Protein AF-A0A4R7TCL9-F1 (afdb_monomer_lite)

Foldseek 3Di:
DDDDDPPCDVVNVVLVVLLVVLLVLLLVLLCCLLAVLLVVLLVVQVVVCVVPDVPVVVSNVVSVVSNVVSVVCCVVCVQELVCQLVSQLCSQLVSLLSVLVVVVVVPPVVCVVVSNVSSNVRSVVRSVSSVVSSCSDVVPQALVCLPPQHWDWFDFPQAPQWIWTRGLFKIKTAHDDPDAADVGRVLRMDIATLLQWPAKDKDWFPQPDDFDDSHGGRDDGRRDTTIWMWTAGNNDTGTTHGPPRPSVSSNSVSSSVVNHPDD

Structure (mmCIF, N/CA/C/O backbone):
data_AF-A0A4R7TCL9-F1
#
_entry.id   AF-A0A4R7TCL9-F1
#
loop_
_atom_site.group_PDB
_atom_site.id
_atom_site.type_symbol
_atom_site.label_atom_id
_atom_site.label_alt_id
_atom_site.label_comp_id
_atom_site.label_asym_id
_atom_site.label_entity_id
_atom_site.label_seq_id
_atom_site.pdbx_PDB_ins_code
_atom_site.Cartn_x
_atom_site.Cartn_y
_atom_site.Cartn_z
_atom_site.occupancy
_atom_site.B_iso_or_equiv
_atom_site.auth_seq_id
_atom_site.auth_comp_id
_atom_site.auth_asym_id
_atom_site.auth_atom_id
_atom_site.pdbx_PDB_model_num
ATOM 1 N N . MET A 1 1 ? -25.511 -41.842 20.876 1.00 32.38 1 MET A N 1
ATOM 2 C CA . MET A 1 1 ? -24.202 -41.210 20.601 1.00 32.38 1 MET A CA 1
ATOM 3 C C . MET A 1 1 ? -24.301 -40.525 19.248 1.00 32.38 1 MET A C 1
ATOM 5 O O . MET A 1 1 ? -24.212 -41.193 18.229 1.00 32.38 1 MET A O 1
ATOM 9 N N . CYS A 1 2 ? -24.601 -39.228 19.237 1.00 32.28 2 CYS A N 1
ATOM 10 C CA . CYS A 1 2 ? -24.744 -38.450 18.009 1.00 32.28 2 CYS A CA 1
ATOM 11 C C . CYS A 1 2 ? -23.416 -37.739 17.740 1.00 32.28 2 CYS A C 1
ATOM 13 O O . CYS A 1 2 ? -23.035 -36.838 18.482 1.00 32.28 2 CYS A O 1
ATOM 15 N N . LEU A 1 3 ? -22.700 -38.185 16.709 1.00 34.16 3 LEU A N 1
ATOM 16 C CA . LEU A 1 3 ? -21.531 -37.498 16.168 1.00 34.16 3 LEU A CA 1
ATOM 17 C C . LEU A 1 3 ? -22.022 -36.228 15.460 1.00 34.16 3 LEU A C 1
ATOM 19 O O . LEU A 1 3 ? -22.548 -36.284 14.351 1.00 34.16 3 LEU A O 1
ATOM 23 N N . GLY A 1 4 ? -21.915 -35.091 16.147 1.00 30.62 4 GLY A N 1
ATOM 24 C CA . GLY A 1 4 ? -22.206 -33.774 15.592 1.00 30.62 4 GLY A CA 1
ATOM 25 C C . GLY A 1 4 ? -21.122 -33.374 14.599 1.00 30.62 4 GLY A C 1
ATOM 26 O O . GLY A 1 4 ? -20.048 -32.927 14.991 1.00 30.62 4 GLY A O 1
ATOM 27 N N . PHE A 1 5 ? -21.397 -33.544 13.309 1.00 38.69 5 PHE A N 1
ATOM 28 C CA . PHE A 1 5 ? -20.609 -32.912 12.257 1.00 38.69 5 PHE A CA 1
ATOM 29 C C . PHE A 1 5 ? -20.791 -31.389 12.351 1.00 38.69 5 PHE A C 1
ATOM 31 O O . PHE A 1 5 ? -21.933 -30.934 12.479 1.00 38.69 5 PHE A O 1
ATOM 38 N N . PRO A 1 6 ? -19.720 -30.580 12.267 1.00 47.62 6 PRO A N 1
ATOM 39 C CA . PRO A 1 6 ? -19.875 -29.145 12.130 1.00 47.62 6 PRO A CA 1
ATOM 40 C C . PRO A 1 6 ? -20.493 -28.897 10.756 1.00 47.62 6 PRO A C 1
ATOM 42 O O . PRO A 1 6 ? -19.841 -29.056 9.722 1.00 47.62 6 PRO A O 1
ATOM 45 N N . VAL A 1 7 ? -21.776 -28.548 10.745 1.00 44.56 7 VAL A N 1
ATOM 46 C CA . VAL A 1 7 ? -22.429 -27.981 9.571 1.00 44.56 7 VAL A CA 1
ATOM 47 C C . VAL A 1 7 ? -21.670 -26.696 9.264 1.00 44.56 7 VAL A C 1
ATOM 49 O O . VAL A 1 7 ? -21.852 -25.673 9.919 1.00 44.56 7 VAL A O 1
ATOM 52 N N . SER A 1 8 ? -20.767 -26.762 8.290 1.00 54.69 8 SER A N 1
ATOM 53 C CA . SER A 1 8 ? -20.352 -25.579 7.554 1.00 54.69 8 SER A CA 1
ATOM 54 C C . SER A 1 8 ? -21.630 -25.095 6.889 1.00 54.69 8 SER A C 1
ATOM 56 O O . SER A 1 8 ? -22.121 -25.722 5.952 1.00 54.69 8 SER A O 1
ATOM 58 N N . SER A 1 9 ? -22.250 -24.060 7.456 1.00 69.75 9 SER A N 1
ATOM 59 C CA . SER A 1 9 ? -23.436 -23.474 6.850 1.00 69.75 9 SER A CA 1
ATOM 60 C C . SER A 1 9 ? -23.099 -23.119 5.393 1.00 69.75 9 SER A C 1
ATOM 62 O O . SER A 1 9 ? -21.966 -22.712 5.110 1.00 69.75 9 SER A O 1
ATOM 64 N N . PRO A 1 10 ? -24.036 -23.284 4.446 1.00 73.88 10 PRO A N 1
ATOM 65 C CA . PRO A 1 10 ? -23.805 -22.910 3.047 1.00 73.88 10 PRO A CA 1
ATOM 66 C C . PRO A 1 10 ? -23.298 -21.461 2.924 1.00 73.88 10 PRO A C 1
ATOM 68 O O . PRO A 1 10 ? -22.421 -21.168 2.118 1.00 73.88 10 PRO A O 1
ATOM 71 N N . GLU A 1 11 ? -23.737 -20.593 3.834 1.00 76.12 11 GLU A N 1
ATOM 72 C CA . GLU A 1 11 ? -23.283 -19.211 3.977 1.00 76.12 11 GLU A CA 1
ATOM 73 C C . GLU A 1 11 ? -21.786 -19.079 4.328 1.00 76.12 11 GLU A C 1
ATOM 75 O O . GLU A 1 11 ? -21.078 -18.256 3.745 1.00 76.12 11 GLU A O 1
ATOM 80 N N . ALA A 1 12 ? -21.256 -19.935 5.211 1.00 76.38 12 ALA A N 1
ATOM 81 C CA . ALA A 1 12 ? -19.829 -19.966 5.535 1.00 76.38 12 ALA A CA 1
ATOM 82 C C . ALA A 1 12 ? -18.978 -20.463 4.351 1.00 76.38 12 ALA A C 1
ATOM 84 O O . ALA A 1 12 ? -17.876 -19.955 4.116 1.00 76.38 12 ALA A O 1
ATOM 85 N N . ALA A 1 13 ? -19.490 -21.425 3.576 1.00 79.19 13 ALA A N 1
ATOM 86 C CA . ALA A 1 13 ? -18.828 -21.901 2.363 1.00 79.19 13 ALA A CA 1
ATOM 87 C C . ALA A 1 13 ? -18.782 -20.805 1.281 1.00 79.19 13 ALA A C 1
ATOM 89 O O . ALA A 1 13 ? -17.727 -20.554 0.686 1.00 79.19 13 ALA A O 1
ATOM 90 N N . ASP A 1 14 ? -19.886 -20.084 1.079 1.00 84.44 14 ASP A N 1
ATOM 91 C CA . ASP A 1 14 ? -19.969 -18.974 0.127 1.00 84.44 14 ASP A CA 1
ATOM 92 C C . ASP A 1 14 ? -19.050 -17.805 0.504 1.00 84.44 14 ASP A C 1
ATOM 94 O O . ASP A 1 14 ? -18.350 -17.252 -0.360 1.00 84.44 14 ASP A O 1
ATOM 98 N N . ALA A 1 15 ? -18.981 -17.465 1.795 1.00 81.19 15 ALA A N 1
ATOM 99 C CA . ALA A 1 15 ? -18.057 -16.463 2.317 1.00 81.19 15 ALA A CA 1
ATOM 100 C C . ALA A 1 15 ? -16.593 -16.866 2.066 1.00 81.19 15 ALA A C 1
ATOM 102 O O . ALA A 1 15 ? -15.818 -16.078 1.511 1.00 81.19 15 ALA A O 1
ATOM 103 N N . ALA A 1 16 ? -16.223 -18.118 2.360 1.00 83.75 16 ALA A N 1
ATOM 104 C CA . ALA A 1 16 ? -14.880 -18.638 2.110 1.00 83.75 16 ALA A CA 1
ATOM 105 C C . ALA A 1 16 ? -14.509 -18.601 0.615 1.00 83.75 16 ALA A C 1
ATOM 107 O O . ALA A 1 16 ? -13.411 -18.169 0.244 1.00 83.75 16 ALA A O 1
ATOM 108 N N . HIS A 1 17 ? -15.434 -18.980 -0.273 1.00 86.94 17 HIS A N 1
ATOM 109 C CA . HIS A 1 17 ? -15.227 -18.890 -1.718 1.00 86.94 17 HIS A CA 1
ATOM 110 C C . HIS A 1 17 ? -15.061 -17.443 -2.200 1.00 86.94 17 HIS A C 1
ATOM 112 O O . HIS A 1 17 ? -14.212 -17.169 -3.058 1.00 86.94 17 HIS A O 1
ATOM 118 N N . ALA A 1 18 ? -15.831 -16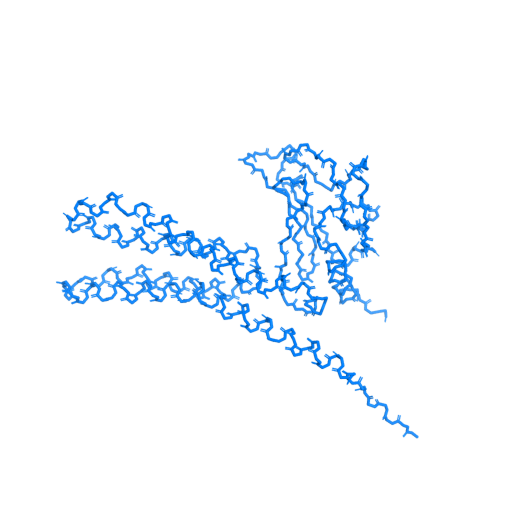.499 -1.655 1.00 86.38 18 ALA A N 1
ATOM 119 C CA . ALA A 1 18 ? -15.699 -15.084 -1.983 1.00 86.38 18 ALA A CA 1
ATOM 120 C C . ALA A 1 18 ? -14.333 -14.522 -1.556 1.00 86.38 18 ALA A C 1
ATOM 122 O O . ALA A 1 18 ? -13.661 -13.878 -2.369 1.00 86.38 18 ALA A O 1
ATOM 123 N N . VAL A 1 19 ? -13.879 -14.843 -0.342 1.00 85.88 19 VAL A N 1
ATOM 124 C CA . VAL A 1 19 ? -12.551 -14.464 0.170 1.00 85.88 19 VAL A CA 1
ATOM 125 C C . VAL A 1 19 ? -11.443 -15.061 -0.692 1.00 85.88 19 VAL A C 1
ATOM 127 O O . VAL A 1 19 ? -10.515 -14.352 -1.081 1.00 85.88 19 VAL A O 1
ATOM 130 N N . ALA A 1 20 ? -11.552 -16.336 -1.074 1.00 87.75 20 ALA A N 1
ATOM 131 C CA . ALA A 1 20 ? -10.572 -16.984 -1.941 1.00 87.75 20 ALA A CA 1
ATOM 132 C C . ALA A 1 20 ? -10.473 -16.297 -3.315 1.00 87.75 20 ALA A C 1
ATOM 134 O O . ALA A 1 20 ? -9.370 -16.070 -3.820 1.00 87.75 20 ALA A O 1
ATOM 135 N N . ARG A 1 21 ? -11.608 -15.911 -3.918 1.00 89.06 21 ARG A N 1
ATOM 136 C CA . ARG A 1 21 ? -11.628 -15.141 -5.176 1.00 89.06 21 ARG A CA 1
ATOM 137 C C . ARG A 1 21 ? -10.968 -13.772 -5.010 1.00 89.06 21 ARG A C 1
ATOM 139 O O . ARG A 1 21 ? -10.163 -13.379 -5.856 1.00 89.06 21 ARG A O 1
ATOM 146 N N . GLN A 1 22 ? -11.276 -13.069 -3.924 1.00 88.31 22 GLN A N 1
ATOM 147 C CA . GLN A 1 22 ? -10.717 -11.755 -3.599 1.00 88.31 22 GLN A CA 1
ATOM 148 C C . GLN A 1 22 ? -9.195 -11.826 -3.394 1.00 88.31 22 GLN A C 1
ATOM 150 O O . GLN A 1 22 ? -8.446 -11.060 -4.003 1.00 88.31 22 GLN A O 1
ATOM 155 N N . HIS A 1 23 ? -8.727 -12.829 -2.647 1.00 89.44 23 HIS A N 1
ATOM 156 C CA . HIS A 1 23 ? -7.311 -13.128 -2.449 1.00 89.44 23 HIS A CA 1
ATOM 157 C C . HIS A 1 23 ? -6.592 -13.415 -3.772 1.00 89.44 23 HIS A C 1
ATOM 159 O O . HIS A 1 23 ? -5.565 -12.799 -4.053 1.00 89.44 23 HIS A O 1
ATOM 165 N N . ARG A 1 24 ? -7.138 -14.301 -4.619 1.00 89.81 24 ARG A N 1
ATOM 166 C CA . ARG A 1 24 ? -6.537 -14.634 -5.924 1.00 89.81 24 ARG A CA 1
ATOM 167 C C . ARG A 1 24 ? -6.407 -13.406 -6.822 1.00 89.81 24 ARG A C 1
ATOM 169 O O . ARG A 1 24 ? -5.346 -13.200 -7.403 1.00 89.81 24 ARG A O 1
ATOM 176 N N . ARG A 1 25 ? -7.447 -12.567 -6.903 1.00 89.81 25 ARG A N 1
ATOM 177 C CA . ARG A 1 25 ? -7.420 -11.317 -7.685 1.00 89.81 25 ARG A CA 1
ATOM 178 C C . ARG A 1 25 ? -6.355 -10.351 -7.169 1.00 89.81 25 ARG A C 1
ATOM 180 O O . ARG A 1 25 ? -5.558 -9.848 -7.958 1.00 89.81 25 ARG A O 1
ATOM 187 N N . ALA A 1 26 ? -6.297 -10.137 -5.854 1.00 89.19 26 ALA A N 1
ATOM 188 C CA . ALA A 1 26 ? -5.283 -9.282 -5.245 1.00 89.19 26 ALA A CA 1
ATOM 189 C C . ALA A 1 26 ? -3.864 -9.825 -5.492 1.00 89.19 26 ALA A C 1
ATOM 191 O O . ALA A 1 26 ? -2.992 -9.084 -5.935 1.00 89.19 26 ALA A O 1
ATOM 192 N N . GLN A 1 27 ? -3.633 -11.126 -5.289 1.00 91.38 27 GLN A N 1
ATOM 193 C CA . GLN A 1 27 ? -2.322 -11.749 -5.505 1.00 91.38 27 GLN A CA 1
ATOM 194 C C . GLN A 1 27 ? -1.903 -11.776 -6.978 1.00 91.38 27 GLN A C 1
ATOM 196 O O . GLN A 1 27 ? -0.711 -11.653 -7.266 1.00 91.38 27 GLN A O 1
ATOM 201 N N . ALA A 1 28 ? -2.847 -11.894 -7.913 1.00 91.81 28 ALA A N 1
ATOM 202 C CA . ALA A 1 28 ? -2.564 -11.746 -9.336 1.00 91.81 28 ALA A CA 1
ATOM 203 C C . ALA A 1 28 ? -2.037 -10.334 -9.629 1.00 91.81 28 ALA A C 1
ATOM 205 O O . ALA A 1 28 ? -0.939 -10.197 -10.162 1.00 91.81 28 ALA A O 1
ATOM 206 N N . LEU A 1 29 ? -2.742 -9.290 -9.178 1.00 91.75 29 LEU A N 1
ATOM 207 C CA . LEU A 1 29 ? -2.324 -7.895 -9.368 1.00 91.75 29 LEU A CA 1
ATOM 208 C C . LEU A 1 29 ? -0.982 -7.588 -8.695 1.00 91.75 29 LEU A C 1
ATOM 210 O O . LEU A 1 29 ? -0.112 -6.978 -9.309 1.00 91.75 29 LEU A O 1
ATOM 214 N N . VAL A 1 30 ? -0.764 -8.077 -7.473 1.00 89.81 30 VAL A N 1
ATOM 215 C CA . VAL A 1 30 ? 0.536 -7.985 -6.788 1.00 89.81 30 VAL A CA 1
ATOM 216 C C . VAL A 1 30 ? 1.625 -8.682 -7.599 1.00 89.81 30 VAL A C 1
ATOM 218 O O . VAL A 1 30 ? 2.719 -8.154 -7.753 1.00 89.81 30 VAL A O 1
ATOM 221 N N . SER A 1 31 ? 1.348 -9.850 -8.173 1.00 92.56 31 SER A N 1
ATOM 222 C CA . SER A 1 31 ? 2.330 -10.552 -9.006 1.00 92.56 31 SER A CA 1
ATOM 223 C C . SER A 1 31 ? 2.655 -9.764 -10.278 1.00 92.56 31 SER A C 1
ATOM 225 O O . SER A 1 31 ? 3.824 -9.680 -10.644 1.00 92.56 31 SER A O 1
ATOM 227 N N . VAL A 1 32 ? 1.672 -9.104 -10.898 1.00 92.62 32 VAL A N 1
ATOM 228 C CA . VAL A 1 32 ? 1.922 -8.198 -12.031 1.00 92.62 32 VAL A CA 1
ATOM 229 C C . VAL A 1 32 ? 2.772 -6.996 -11.601 1.00 92.62 32 VAL A C 1
ATOM 231 O O . VAL A 1 32 ? 3.735 -6.667 -12.285 1.00 92.62 32 VAL A O 1
ATOM 234 N N . VAL A 1 33 ? 2.492 -6.378 -10.450 1.00 90.62 33 VAL A N 1
ATOM 235 C CA . VAL A 1 33 ? 3.278 -5.236 -9.944 1.00 90.62 33 VAL A CA 1
ATOM 236 C C . VAL A 1 33 ? 4.728 -5.629 -9.648 1.00 90.62 33 VAL A C 1
ATOM 238 O O . VAL A 1 33 ? 5.648 -4.931 -10.060 1.00 90.62 33 VAL A O 1
ATOM 241 N N . TYR A 1 34 ? 4.945 -6.730 -8.927 1.00 91.06 34 TYR A N 1
ATOM 242 C CA . TYR A 1 34 ? 6.275 -7.095 -8.433 1.00 91.06 34 TYR A CA 1
ATOM 243 C C . TYR A 1 34 ? 7.112 -7.909 -9.424 1.00 91.06 34 TYR A C 1
ATOM 245 O O . TYR A 1 34 ? 8.333 -7.903 -9.310 1.00 91.06 34 TYR A O 1
ATOM 253 N N . LEU A 1 35 ? 6.487 -8.640 -10.350 1.00 94.38 35 LEU A N 1
ATOM 254 C CA . LEU A 1 35 ? 7.183 -9.495 -11.319 1.00 94.38 35 LEU A CA 1
ATOM 255 C C . LEU A 1 35 ? 6.880 -9.085 -12.753 1.00 94.38 35 LEU A C 1
ATOM 257 O O . LEU A 1 35 ? 7.800 -9.003 -13.553 1.00 94.38 35 LEU A O 1
ATOM 261 N N . GLY A 1 36 ? 5.617 -8.795 -13.069 1.00 91.69 36 GLY A N 1
ATOM 262 C CA . GLY A 1 36 ? 5.201 -8.411 -14.420 1.00 91.69 36 GLY A CA 1
ATOM 263 C C . GLY A 1 36 ? 5.886 -7.137 -14.917 1.00 91.69 36 GLY A C 1
ATOM 264 O O . GLY A 1 36 ? 6.439 -7.145 -16.010 1.00 91.69 36 GLY A O 1
ATOM 265 N N . LEU A 1 37 ? 5.910 -6.071 -14.106 1.00 90.19 37 LEU A N 1
ATOM 266 C CA . LEU A 1 37 ? 6.581 -4.813 -14.461 1.00 90.19 37 LEU A CA 1
ATOM 267 C C . LEU A 1 37 ? 8.101 -4.999 -14.666 1.00 90.19 37 LEU A C 1
ATOM 269 O O . LEU A 1 37 ? 8.578 -4.660 -15.750 1.00 90.19 37 LEU A O 1
ATOM 273 N N . PRO A 1 38 ? 8.871 -5.580 -13.716 1.00 91.31 38 PRO A N 1
ATOM 274 C CA . PRO A 1 38 ? 10.293 -5.850 -13.947 1.00 91.31 38 PRO A CA 1
ATOM 275 C C . PRO A 1 38 ? 10.570 -6.811 -15.108 1.00 91.31 38 PRO A C 1
ATOM 277 O O . PRO A 1 38 ? 11.552 -6.630 -15.820 1.00 91.31 38 PRO A O 1
ATOM 280 N N . LEU A 1 39 ? 9.716 -7.816 -15.327 1.00 94.00 39 LEU A N 1
ATOM 281 C CA . LEU A 1 39 ? 9.869 -8.757 -16.436 1.00 94.00 39 LEU A CA 1
ATOM 282 C C . LEU A 1 39 ? 9.634 -8.078 -17.788 1.00 94.00 39 LEU A C 1
ATOM 284 O O . LEU A 1 39 ? 10.423 -8.273 -18.704 1.00 94.00 39 LEU A O 1
ATOM 288 N N . ALA A 1 40 ? 8.586 -7.260 -17.916 1.00 90.00 40 ALA A N 1
ATOM 289 C CA . ALA A 1 40 ? 8.334 -6.499 -19.137 1.00 90.00 40 ALA A CA 1
ATOM 290 C C . ALA A 1 40 ? 9.497 -5.545 -19.435 1.00 90.00 40 ALA A C 1
ATOM 292 O O . ALA A 1 40 ? 9.956 -5.459 -20.572 1.00 90.00 40 ALA A O 1
ATOM 293 N N . PHE A 1 41 ? 10.025 -4.891 -18.398 1.00 89.56 41 PHE A N 1
ATOM 294 C CA . PHE A 1 41 ? 11.219 -4.063 -18.504 1.00 89.56 41 PHE A CA 1
ATOM 295 C C . PHE A 1 41 ? 12.443 -4.861 -18.984 1.00 89.56 41 PHE A C 1
ATOM 297 O O . PHE A 1 41 ? 13.093 -4.445 -19.941 1.00 89.56 41 PHE A O 1
ATOM 304 N N . LEU A 1 42 ? 12.705 -6.037 -18.401 1.00 90.19 42 LEU A N 1
ATOM 305 C CA . LEU A 1 42 ? 13.771 -6.941 -18.841 1.00 90.19 42 LEU A CA 1
ATOM 306 C C . LEU A 1 42 ? 13.616 -7.322 -20.320 1.00 90.19 42 LEU A C 1
ATOM 308 O O . LEU A 1 42 ? 14.568 -7.180 -21.084 1.00 90.19 42 LEU A O 1
ATOM 312 N N . VAL A 1 43 ? 12.421 -7.742 -20.744 1.00 89.69 43 VAL A N 1
ATOM 313 C CA . VAL A 1 43 ? 12.140 -8.105 -22.143 1.00 89.69 43 VAL A CA 1
ATOM 314 C C . VAL A 1 43 ? 12.447 -6.941 -23.083 1.00 89.69 43 VAL A C 1
ATOM 316 O O . VAL A 1 43 ? 13.164 -7.130 -24.062 1.00 89.69 43 VAL A O 1
ATOM 319 N N . VAL A 1 44 ? 11.978 -5.730 -22.764 1.00 86.12 44 VAL A N 1
ATOM 320 C CA . VAL A 1 44 ? 12.252 -4.530 -23.571 1.00 86.12 44 VAL A CA 1
ATOM 321 C C . VAL A 1 44 ? 13.756 -4.279 -23.686 1.00 86.12 44 VAL A C 1
ATOM 323 O O . VAL A 1 44 ? 14.257 -4.072 -24.789 1.00 86.12 44 VAL A O 1
ATOM 326 N N . THR A 1 45 ? 14.499 -4.349 -22.580 1.00 83.31 45 THR A N 1
ATOM 327 C CA . THR A 1 45 ? 15.954 -4.131 -22.608 1.00 83.31 45 THR A CA 1
ATOM 328 C C . THR A 1 45 ? 16.715 -5.206 -23.380 1.00 83.31 45 THR A C 1
ATOM 330 O O . THR A 1 45 ? 17.650 -4.874 -24.101 1.00 83.31 45 THR A O 1
ATOM 333 N N . VAL A 1 46 ? 16.294 -6.472 -23.295 1.00 87.06 46 VAL A N 1
ATOM 334 C CA . VAL A 1 46 ? 16.895 -7.574 -24.062 1.00 87.06 46 VAL A CA 1
ATOM 335 C C . VAL A 1 46 ? 16.648 -7.385 -25.555 1.00 87.06 46 VAL A C 1
ATOM 337 O O . VAL A 1 46 ? 17.582 -7.516 -26.340 1.00 87.06 46 VAL A O 1
ATOM 340 N N . VAL A 1 47 ? 15.423 -7.026 -25.954 1.00 85.44 47 VAL A N 1
ATOM 341 C CA . VAL A 1 47 ? 15.097 -6.740 -27.360 1.00 85.44 47 VAL A CA 1
ATOM 342 C C . VAL A 1 47 ? 15.965 -5.595 -27.888 1.00 85.44 47 VAL A C 1
ATOM 344 O O . VAL A 1 47 ? 16.584 -5.739 -28.939 1.00 85.44 47 VAL A O 1
ATOM 347 N N . ILE A 1 48 ? 16.082 -4.493 -27.139 1.00 79.44 48 ILE A N 1
ATOM 348 C CA . ILE A 1 48 ? 16.934 -3.358 -27.526 1.00 79.44 48 ILE A CA 1
ATOM 349 C C . ILE A 1 48 ? 18.397 -3.798 -27.675 1.00 79.44 48 ILE A C 1
ATOM 351 O O . ILE A 1 48 ? 19.007 -3.502 -28.701 1.00 79.44 48 ILE A O 1
ATOM 355 N N . ALA A 1 49 ? 18.938 -4.538 -26.703 1.00 80.69 49 ALA A N 1
ATOM 356 C CA . ALA A 1 49 ? 20.322 -5.009 -26.734 1.00 80.69 49 ALA A CA 1
ATOM 357 C C . ALA A 1 49 ? 20.600 -5.895 -27.962 1.00 80.69 49 ALA A C 1
ATOM 359 O O . ALA A 1 49 ? 21.531 -5.625 -28.717 1.00 80.69 49 ALA A O 1
ATOM 360 N N . VAL A 1 50 ? 19.742 -6.889 -28.227 1.00 82.38 50 VAL A N 1
ATOM 361 C CA . VAL A 1 50 ? 19.898 -7.818 -29.363 1.00 82.38 50 VAL A CA 1
ATOM 362 C C . VAL A 1 50 ? 19.816 -7.098 -30.712 1.00 82.38 50 VAL A C 1
ATOM 364 O O . VAL A 1 50 ? 20.536 -7.456 -31.638 1.00 82.38 50 VAL A O 1
ATOM 367 N N . THR A 1 51 ? 18.963 -6.076 -30.837 1.00 80.00 51 THR A N 1
ATOM 368 C CA . THR A 1 51 ? 18.797 -5.341 -32.106 1.00 80.00 51 THR A CA 1
ATOM 369 C C . THR A 1 51 ? 19.944 -4.391 -32.445 1.00 80.00 51 THR A C 1
ATOM 371 O O . THR A 1 51 ? 20.081 -4.022 -33.609 1.00 80.00 51 THR A O 1
ATOM 374 N N . ARG A 1 52 ? 20.756 -3.970 -31.465 1.00 72.19 52 ARG A N 1
ATOM 375 C CA . ARG A 1 52 ? 21.817 -2.974 -31.683 1.00 72.19 52 ARG A CA 1
ATOM 376 C C . ARG A 1 52 ? 23.211 -3.562 -31.775 1.00 72.19 52 ARG A C 1
ATOM 378 O O . ARG A 1 52 ? 23.935 -3.239 -32.711 1.00 72.19 52 ARG A O 1
ATOM 385 N N . SER A 1 53 ? 23.609 -4.366 -30.797 1.00 70.19 53 SER A N 1
ATOM 386 C CA . SER A 1 53 ? 24.962 -4.907 -30.740 1.00 70.19 53 SER A CA 1
ATOM 387 C C . SER A 1 53 ? 25.004 -6.141 -29.842 1.00 70.19 53 SER A C 1
ATOM 389 O O . SER A 1 53 ? 24.524 -6.091 -28.708 1.00 70.19 53 SER A O 1
ATOM 391 N N . PRO A 1 54 ? 25.646 -7.239 -30.276 1.00 61.78 54 PRO A N 1
ATOM 392 C CA . PRO A 1 54 ? 25.793 -8.438 -29.453 1.00 61.78 54 PRO A CA 1
ATOM 393 C C . PRO A 1 54 ? 26.631 -8.215 -28.177 1.00 61.78 54 PRO A C 1
ATOM 395 O O . PRO A 1 54 ? 26.623 -9.073 -27.297 1.00 61.78 54 PRO A O 1
ATOM 398 N N . PHE A 1 55 ? 27.328 -7.077 -28.043 1.00 58.53 55 PHE A N 1
ATOM 399 C CA . PHE A 1 55 ? 28.181 -6.758 -26.890 1.00 58.53 55 PHE A CA 1
ATOM 400 C C . PHE A 1 55 ? 27.535 -5.841 -25.830 1.00 58.53 55 PHE A C 1
ATOM 402 O O . PHE A 1 55 ? 28.163 -5.581 -24.805 1.00 58.53 55 PHE A O 1
ATOM 409 N N . ASP A 1 56 ? 26.268 -5.440 -25.985 1.00 71.06 56 ASP A N 1
ATOM 410 C CA . ASP A 1 56 ? 25.550 -4.576 -25.024 1.00 71.06 56 ASP A CA 1
ATOM 411 C C . ASP A 1 56 ? 24.949 -5.341 -23.821 1.00 71.06 56 ASP A C 1
ATOM 413 O O . ASP A 1 56 ? 24.001 -4.893 -23.170 1.00 71.06 56 ASP A O 1
ATOM 417 N N . TRP A 1 57 ? 25.518 -6.496 -23.461 1.00 73.31 57 TRP A N 1
ATOM 418 C CA . TRP A 1 57 ? 25.075 -7.310 -22.321 1.00 73.31 57 TRP A CA 1
ATOM 419 C C . TRP A 1 57 ? 24.997 -6.565 -20.966 1.00 73.31 57 TRP A C 1
ATOM 421 O O . TRP A 1 57 ? 24.118 -6.920 -20.169 1.00 73.31 57 TRP A O 1
ATOM 431 N N . PRO A 1 58 ? 25.801 -5.511 -20.670 1.00 81.50 58 PRO A N 1
ATOM 432 C CA . PRO A 1 58 ? 25.660 -4.763 -19.419 1.00 81.50 58 PRO A CA 1
ATOM 433 C C . PRO A 1 58 ? 24.287 -4.090 -19.262 1.00 81.50 58 PRO A C 1
ATOM 435 O O . PRO A 1 58 ? 23.839 -3.873 -18.134 1.00 81.50 58 PRO A O 1
ATOM 438 N N . ALA A 1 59 ? 23.578 -3.820 -20.368 1.00 78.75 59 ALA A N 1
ATOM 439 C CA . ALA A 1 59 ? 22.231 -3.244 -20.362 1.00 78.75 59 ALA A CA 1
ATOM 440 C C . ALA A 1 59 ? 21.173 -4.165 -19.724 1.00 78.75 59 ALA A C 1
ATOM 442 O O . ALA A 1 59 ? 20.108 -3.711 -19.309 1.00 78.75 59 ALA A O 1
ATOM 443 N N . VAL A 1 60 ? 21.457 -5.467 -19.628 1.00 86.38 60 VAL A N 1
ATOM 444 C CA . VAL A 1 60 ? 20.525 -6.481 -19.109 1.00 86.38 60 VAL A CA 1
ATOM 445 C C . VAL A 1 60 ? 20.731 -6.731 -17.608 1.00 86.38 60 VAL A C 1
ATOM 447 O O . VAL A 1 60 ? 19.828 -7.216 -16.918 1.00 86.38 60 VAL A O 1
ATOM 450 N N . VAL A 1 61 ? 21.886 -6.344 -17.055 1.00 89.75 61 VAL A N 1
ATOM 451 C CA . VAL A 1 61 ? 22.251 -6.602 -15.652 1.00 89.75 61 VAL A CA 1
ATOM 452 C C . VAL A 1 61 ? 21.285 -5.916 -14.686 1.00 89.75 61 VAL A C 1
ATOM 454 O O . VAL A 1 61 ? 20.730 -6.560 -13.796 1.00 89.75 61 VAL A O 1
ATOM 457 N N . PHE A 1 62 ? 21.032 -4.620 -14.869 1.00 89.75 62 PHE A N 1
ATOM 458 C CA . PHE A 1 62 ? 20.154 -3.862 -13.975 1.00 89.75 62 PHE A CA 1
ATOM 459 C C . PHE A 1 62 ? 18.680 -4.320 -14.023 1.00 89.75 62 PHE A C 1
ATOM 461 O O . PHE A 1 62 ? 18.108 -4.548 -12.955 1.00 89.75 62 PHE A O 1
ATOM 468 N N . PRO A 1 63 ? 18.058 -4.544 -15.198 1.00 89.44 63 PRO A N 1
ATOM 469 C CA . PRO A 1 63 ? 16.730 -5.158 -15.285 1.00 89.44 63 PRO A CA 1
ATOM 470 C C . PRO A 1 63 ? 16.641 -6.527 -14.602 1.00 89.44 63 PRO A C 1
ATOM 472 O O . PRO A 1 63 ? 15.663 -6.812 -13.911 1.00 89.44 63 PRO A O 1
ATOM 475 N N . THR A 1 64 ? 17.686 -7.350 -14.723 1.00 92.69 64 THR A N 1
ATOM 476 C CA . THR A 1 64 ? 17.756 -8.656 -14.048 1.00 92.69 64 THR A CA 1
ATOM 477 C C . THR A 1 64 ? 17.806 -8.495 -12.526 1.00 92.69 64 THR A C 1
ATOM 479 O O . THR A 1 64 ? 17.076 -9.178 -11.804 1.00 92.69 64 THR A O 1
ATOM 482 N N . LEU A 1 65 ? 18.602 -7.545 -12.023 1.00 93.75 65 LEU A N 1
ATOM 483 C CA . LEU A 1 65 ? 18.647 -7.206 -10.598 1.00 93.75 65 LEU A CA 1
ATOM 484 C C . LEU A 1 65 ? 17.303 -6.671 -10.092 1.00 93.75 65 LEU A C 1
ATOM 486 O O . LEU A 1 65 ? 16.869 -7.056 -9.006 1.00 93.75 65 LEU A O 1
ATOM 490 N N . LEU A 1 66 ? 16.609 -5.835 -10.871 1.00 93.19 66 LEU A N 1
ATOM 491 C CA . LEU A 1 66 ? 15.267 -5.363 -10.520 1.00 93.19 66 LEU A CA 1
ATOM 492 C C . LEU A 1 66 ? 14.246 -6.500 -10.480 1.00 93.19 66 LEU A C 1
ATOM 494 O O . LEU A 1 66 ? 13.400 -6.508 -9.587 1.00 93.19 66 LEU A O 1
ATOM 498 N N . LEU A 1 67 ? 14.329 -7.477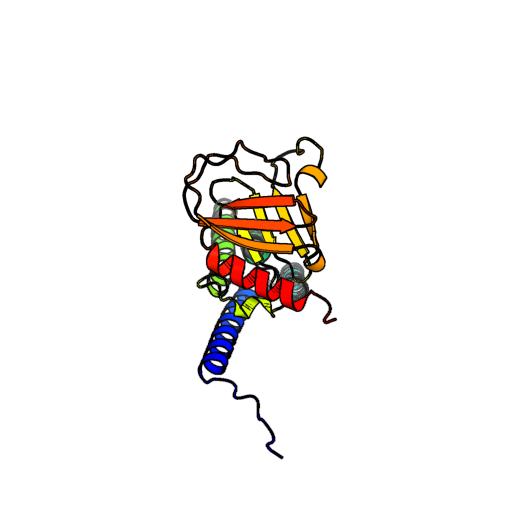 -11.385 1.00 94.88 67 LEU A N 1
ATOM 499 C CA . LEU A 1 67 ? 13.470 -8.660 -11.347 1.00 94.88 67 LEU A CA 1
ATOM 500 C C . LEU A 1 67 ? 13.746 -9.516 -10.101 1.00 94.88 67 LEU A C 1
ATOM 502 O O . LEU A 1 67 ? 12.807 -9.919 -9.410 1.00 94.88 67 LEU A O 1
ATOM 506 N N . ALA A 1 68 ? 15.019 -9.735 -9.760 1.00 95.56 68 ALA A N 1
ATOM 507 C CA . ALA A 1 68 ? 15.410 -10.433 -8.535 1.00 95.56 68 ALA A CA 1
ATOM 508 C C . ALA A 1 68 ? 14.935 -9.686 -7.273 1.00 95.56 68 ALA A C 1
ATOM 510 O O . ALA A 1 68 ? 14.388 -10.296 -6.348 1.00 95.56 68 ALA A O 1
ATOM 511 N N . LEU A 1 69 ? 15.068 -8.356 -7.258 1.00 94.56 69 LEU A N 1
ATOM 512 C CA . LEU A 1 69 ? 14.556 -7.499 -6.192 1.00 94.56 69 LEU A CA 1
ATOM 513 C C . LEU A 1 69 ? 13.028 -7.577 -6.104 1.00 94.56 69 LEU A C 1
ATOM 515 O O . LEU A 1 69 ? 12.490 -7.732 -5.011 1.00 94.56 69 LEU A O 1
ATOM 519 N N . GLY A 1 70 ? 12.321 -7.529 -7.233 1.00 93.12 70 GLY A N 1
ATOM 520 C CA . GLY A 1 70 ? 10.870 -7.689 -7.312 1.00 93.12 70 GLY A CA 1
ATOM 521 C C . GLY A 1 70 ? 10.400 -9.023 -6.738 1.00 93.12 70 GLY A C 1
ATOM 522 O O . GLY A 1 70 ? 9.485 -9.062 -5.912 1.00 93.12 70 GLY A O 1
ATOM 523 N N . TRP A 1 71 ? 11.094 -10.113 -7.066 1.00 95.19 71 TRP A N 1
ATOM 524 C CA . TRP A 1 71 ? 10.856 -11.435 -6.488 1.00 95.19 71 TRP A CA 1
ATOM 525 C C . TRP A 1 71 ? 11.067 -11.476 -4.974 1.00 95.19 71 TRP A C 1
ATOM 527 O O . TRP A 1 71 ? 10.201 -11.960 -4.234 1.00 95.19 71 TRP A O 1
ATOM 537 N N . PHE A 1 72 ? 12.185 -10.932 -4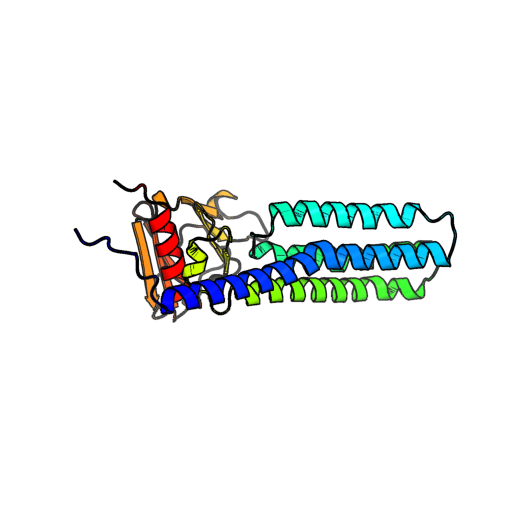.496 1.00 96.31 72 PHE A N 1
ATOM 538 C CA . PHE A 1 72 ? 12.491 -10.856 -3.071 1.00 96.31 72 PHE A CA 1
ATOM 539 C C . PHE A 1 72 ? 11.462 -10.012 -2.307 1.00 96.31 72 PHE A C 1
ATOM 541 O O . PHE A 1 72 ? 10.923 -10.445 -1.282 1.00 96.31 72 PHE A O 1
ATOM 548 N N . LEU A 1 73 ? 11.134 -8.828 -2.827 1.00 92.56 73 LEU A N 1
ATOM 549 C CA . LEU A 1 73 ? 10.156 -7.932 -2.225 1.00 92.56 73 LEU A CA 1
ATOM 550 C C . LEU A 1 73 ? 8.756 -8.545 -2.240 1.00 92.56 73 LEU A C 1
ATOM 552 O O . LEU A 1 73 ? 8.063 -8.439 -1.233 1.00 92.56 73 LEU A O 1
ATOM 556 N N . ARG A 1 74 ? 8.356 -9.258 -3.302 1.00 92.56 74 ARG A N 1
ATOM 557 C CA . ARG A 1 74 ? 7.077 -9.984 -3.340 1.00 92.56 74 ARG A CA 1
ATOM 558 C C . ARG A 1 74 ? 6.983 -10.988 -2.201 1.00 92.56 74 ARG A C 1
ATOM 560 O O . ARG A 1 74 ? 5.980 -11.010 -1.494 1.00 92.56 74 ARG A O 1
ATOM 567 N N . ARG A 1 75 ? 8.025 -11.798 -1.979 1.00 91.75 75 ARG A N 1
ATOM 568 C CA . ARG A 1 75 ? 8.035 -12.787 -0.886 1.00 91.75 75 ARG A CA 1
ATOM 569 C C . ARG A 1 75 ? 7.828 -12.137 0.483 1.00 91.75 75 ARG A C 1
ATOM 571 O O . ARG A 1 75 ? 7.111 -12.700 1.304 1.00 91.75 75 ARG A O 1
ATOM 578 N N . ARG A 1 76 ? 8.405 -10.952 0.707 1.00 91.19 76 ARG A N 1
ATOM 579 C CA . ARG A 1 76 ? 8.306 -10.231 1.988 1.00 91.19 76 ARG A CA 1
ATOM 580 C C . ARG A 1 76 ? 7.065 -9.347 2.131 1.00 91.19 76 ARG A C 1
ATOM 582 O O . ARG A 1 76 ? 6.597 -9.156 3.243 1.00 91.19 76 ARG A O 1
ATOM 589 N N . GLN A 1 77 ? 6.543 -8.787 1.041 1.00 90.56 77 GLN A N 1
ATOM 590 C CA . GLN A 1 77 ? 5.556 -7.696 1.071 1.00 90.56 77 GLN A CA 1
ATOM 591 C C . GLN A 1 77 ? 4.220 -8.039 0.399 1.00 90.56 77 GLN A C 1
ATOM 593 O O . GLN A 1 77 ? 3.332 -7.187 0.338 1.00 90.56 77 GLN A O 1
ATOM 598 N N . ARG A 1 78 ? 4.017 -9.282 -0.065 1.00 88.62 78 ARG A N 1
ATOM 599 C CA . ARG A 1 78 ? 2.753 -9.730 -0.693 1.00 88.62 78 ARG A CA 1
ATOM 600 C C . ARG A 1 78 ? 1.500 -9.553 0.169 1.00 88.62 78 ARG A C 1
ATOM 602 O O . ARG A 1 78 ? 0.398 -9.696 -0.350 1.00 88.62 78 ARG A O 1
ATOM 609 N N . TYR A 1 79 ? 1.665 -9.282 1.460 1.00 90.69 79 TYR A N 1
ATOM 610 C CA . TYR A 1 79 ? 0.579 -9.035 2.405 1.00 90.69 79 TYR A CA 1
ATOM 611 C C . TYR A 1 79 ? 0.533 -7.594 2.926 1.00 90.69 79 TYR A C 1
ATOM 613 O O . TYR A 1 79 ? -0.431 -7.226 3.584 1.00 90.69 79 TYR A O 1
ATOM 621 N N . GLN A 1 80 ? 1.525 -6.763 2.595 1.00 90.94 80 GLN A N 1
ATOM 622 C CA . GLN A 1 80 ? 1.620 -5.374 3.048 1.00 90.94 80 GLN A CA 1
ATOM 623 C C . GLN A 1 80 ? 0.915 -4.447 2.062 1.00 90.94 80 GLN A C 1
ATOM 625 O O . GLN A 1 80 ? 1.545 -3.826 1.202 1.00 90.94 80 GLN A O 1
ATOM 630 N N . VAL A 1 81 ? -0.409 -4.364 2.186 1.00 88.06 81 VAL A N 1
ATOM 631 C CA . VAL A 1 81 ? -1.308 -3.726 1.211 1.00 88.06 81 VAL A CA 1
ATOM 632 C C . VAL A 1 81 ? -0.908 -2.274 0.936 1.00 88.06 81 VAL A C 1
ATOM 634 O O . VAL A 1 81 ? -0.878 -1.842 -0.217 1.00 88.06 81 VAL A O 1
ATOM 637 N N . GLY A 1 82 ? -0.500 -1.533 1.971 1.00 85.75 82 GLY A N 1
ATOM 638 C CA . GLY A 1 82 ? -0.060 -0.138 1.851 1.00 85.75 82 GLY A CA 1
ATOM 639 C C . GLY A 1 82 ? 1.195 0.080 0.990 1.00 85.75 82 GLY A C 1
ATOM 640 O O . GLY A 1 82 ? 1.408 1.189 0.507 1.00 85.75 82 GLY A O 1
ATOM 641 N N . ARG A 1 83 ? 2.022 -0.952 0.754 1.00 89.25 83 ARG A N 1
ATOM 642 C CA . ARG A 1 83 ? 3.275 -0.821 -0.016 1.00 89.25 83 ARG A CA 1
ATOM 643 C C . ARG A 1 83 ? 3.108 -1.015 -1.519 1.00 89.25 83 ARG A C 1
ATOM 645 O O . ARG A 1 83 ? 3.958 -0.545 -2.272 1.00 89.25 83 ARG A O 1
ATOM 652 N N . TRP A 1 84 ? 2.038 -1.668 -1.967 1.00 91.56 84 TRP A N 1
ATOM 653 C CA . TRP A 1 84 ? 1.889 -2.073 -3.371 1.00 91.56 84 TRP A CA 1
ATOM 654 C C . TRP A 1 84 ? 1.853 -0.886 -4.338 1.00 91.56 84 TRP A C 1
ATOM 656 O O . TRP A 1 84 ? 2.456 -0.949 -5.405 1.00 91.56 84 TRP A O 1
ATOM 666 N N . THR A 1 85 ? 1.206 0.217 -3.952 1.00 91.00 85 THR A N 1
ATOM 667 C CA . THR A 1 85 ? 1.185 1.468 -4.729 1.00 91.00 85 THR A CA 1
ATOM 668 C C . THR A 1 85 ? 2.575 2.062 -4.889 1.00 91.00 85 THR A C 1
ATOM 670 O O . THR A 1 85 ? 2.977 2.408 -5.995 1.00 91.00 85 THR A O 1
ATOM 673 N N . THR A 1 86 ? 3.321 2.155 -3.789 1.00 91.06 86 THR A N 1
ATOM 674 C CA . THR A 1 86 ? 4.666 2.735 -3.770 1.00 91.06 86 THR A CA 1
ATOM 675 C C . THR A 1 86 ? 5.637 1.894 -4.590 1.00 91.06 86 THR A C 1
ATOM 677 O O . THR A 1 86 ? 6.392 2.443 -5.384 1.00 91.06 86 THR A O 1
ATOM 680 N N . VAL A 1 87 ? 5.600 0.564 -4.449 1.00 91.81 87 VAL A N 1
ATOM 681 C CA . VAL A 1 87 ? 6.462 -0.335 -5.232 1.00 91.81 87 VAL A CA 1
ATOM 682 C C . VAL A 1 87 ? 6.129 -0.267 -6.722 1.00 91.81 87 VAL A C 1
ATOM 684 O O . VAL A 1 87 ? 7.043 -0.153 -7.534 1.00 91.81 87 VAL A O 1
ATOM 687 N N . GLY A 1 88 ? 4.841 -0.269 -7.082 1.00 89.94 88 GLY A N 1
ATOM 688 C CA . GLY A 1 88 ? 4.421 -0.105 -8.474 1.00 89.94 88 GLY A CA 1
ATOM 689 C C . GLY A 1 88 ? 4.906 1.211 -9.081 1.00 89.94 88 GLY A C 1
ATOM 690 O O . GLY A 1 88 ? 5.425 1.207 -10.195 1.00 89.94 88 GLY A O 1
ATOM 691 N N . ALA A 1 89 ? 4.818 2.314 -8.331 1.00 92.06 89 ALA A N 1
ATOM 692 C CA . ALA A 1 89 ? 5.332 3.610 -8.768 1.00 92.06 89 ALA A CA 1
ATOM 693 C C . ALA A 1 89 ? 6.845 3.583 -9.026 1.00 92.06 89 ALA A C 1
ATOM 695 O O . ALA A 1 89 ? 7.302 4.039 -10.074 1.00 92.06 89 ALA A O 1
ATOM 696 N N . TRP A 1 90 ? 7.618 3.007 -8.100 1.00 93.19 90 TRP A N 1
ATOM 697 C CA . TRP A 1 90 ? 9.069 2.897 -8.240 1.00 93.19 90 TRP A CA 1
ATOM 698 C C . TRP A 1 90 ? 9.476 2.037 -9.432 1.00 93.19 90 TRP A C 1
ATOM 700 O O . TRP A 1 90 ? 10.302 2.483 -10.221 1.00 93.19 90 TRP A O 1
ATOM 710 N N . PHE A 1 91 ? 8.901 0.841 -9.600 1.00 91.81 91 PHE A N 1
ATOM 711 C CA . PHE A 1 91 ? 9.253 -0.026 -10.729 1.00 91.81 91 PHE A CA 1
ATOM 712 C C . PHE A 1 91 ? 8.855 0.574 -12.077 1.00 91.81 91 PHE A C 1
ATOM 714 O O . PHE A 1 91 ? 9.648 0.506 -13.013 1.00 91.81 91 PHE A O 1
ATOM 721 N N . GLY A 1 92 ? 7.686 1.216 -12.171 1.00 88.00 92 GLY A N 1
ATOM 722 C CA . GLY A 1 92 ? 7.281 1.922 -13.387 1.00 88.00 92 GLY A CA 1
ATOM 723 C C . GLY A 1 92 ? 8.218 3.083 -13.734 1.00 88.00 92 GLY A C 1
ATOM 724 O O . GLY A 1 92 ? 8.659 3.197 -14.876 1.00 88.00 92 GLY A O 1
ATOM 725 N N . GLY A 1 93 ? 8.564 3.916 -12.748 1.00 89.38 93 GLY A N 1
ATOM 726 C CA . GLY A 1 93 ? 9.455 5.060 -12.949 1.00 89.38 93 GLY A CA 1
ATOM 727 C C . GLY A 1 93 ? 10.897 4.658 -13.269 1.00 89.38 93 GLY A C 1
ATOM 728 O O . GLY A 1 93 ? 11.471 5.150 -14.238 1.00 89.38 93 GLY A O 1
ATOM 729 N N . LEU A 1 94 ? 11.479 3.733 -12.495 1.00 91.44 94 LEU A N 1
ATOM 730 C CA . LEU A 1 94 ? 12.861 3.269 -12.679 1.00 91.44 94 LEU A CA 1
ATOM 731 C C . LEU A 1 94 ? 13.079 2.615 -14.045 1.00 91.44 94 LEU A C 1
ATOM 733 O O . LEU A 1 94 ? 14.128 2.831 -14.647 1.00 91.44 94 LEU A O 1
ATOM 737 N N . ALA A 1 95 ? 12.098 1.855 -14.541 1.00 87.50 95 ALA A N 1
ATOM 738 C CA . ALA A 1 95 ? 12.183 1.229 -15.856 1.00 87.50 95 ALA A CA 1
ATOM 739 C C . ALA A 1 95 ? 12.397 2.276 -16.961 1.00 87.50 95 ALA A C 1
ATOM 741 O O . ALA A 1 95 ? 13.346 2.179 -17.735 1.00 87.50 95 ALA A O 1
ATOM 742 N N . VAL A 1 96 ? 11.567 3.323 -16.999 1.00 86.25 96 VAL A N 1
ATOM 743 C CA . VAL A 1 96 ? 11.671 4.366 -18.032 1.00 86.25 96 VAL A CA 1
ATOM 744 C C . VAL A 1 96 ? 12.911 5.231 -17.855 1.00 86.25 96 VAL A C 1
ATOM 746 O O . VAL A 1 96 ? 13.563 5.551 -18.845 1.00 86.25 96 VAL A O 1
ATOM 749 N N . LEU A 1 97 ? 13.271 5.580 -16.616 1.00 87.38 97 LEU A N 1
ATOM 750 C CA . LEU A 1 97 ? 14.501 6.331 -16.354 1.00 87.38 97 LEU A CA 1
ATOM 751 C C . LEU A 1 97 ? 15.733 5.569 -16.855 1.00 87.38 97 LEU A C 1
ATOM 753 O O . LEU A 1 97 ? 16.616 6.179 -17.451 1.00 87.38 97 LEU A O 1
ATOM 757 N N . TYR A 1 98 ? 15.773 4.246 -16.677 1.00 85.25 98 TYR A N 1
ATOM 758 C CA . TYR A 1 98 ? 16.876 3.422 -17.165 1.00 85.25 98 TYR A CA 1
ATOM 759 C C . TYR A 1 98 ? 16.906 3.311 -18.694 1.00 85.25 98 TYR A C 1
ATOM 761 O O . TYR A 1 98 ? 17.956 3.538 -19.293 1.00 85.25 98 TYR A O 1
ATOM 769 N N . VAL A 1 99 ? 15.767 3.017 -19.342 1.00 80.44 99 VAL A N 1
ATOM 770 C CA . VAL A 1 99 ? 15.688 2.995 -20.821 1.00 80.44 99 VAL A CA 1
ATOM 771 C C . VAL A 1 99 ? 16.080 4.356 -21.402 1.00 80.44 99 VAL A C 1
ATOM 773 O O . VAL A 1 99 ? 16.806 4.441 -22.395 1.00 80.44 99 VAL A O 1
ATOM 776 N N . GLY A 1 100 ? 15.629 5.431 -20.761 1.00 78.69 100 GLY A N 1
ATOM 777 C CA . GLY A 1 100 ? 15.961 6.795 -21.126 1.00 78.69 100 GLY A CA 1
ATOM 778 C C . GLY A 1 100 ? 17.449 7.107 -20.988 1.00 78.69 100 GLY A C 1
ATOM 779 O O . GLY A 1 100 ? 18.048 7.638 -21.921 1.00 78.69 100 GLY A O 1
ATOM 780 N N . PHE A 1 101 ? 18.057 6.742 -19.857 1.00 78.38 101 PHE A N 1
ATOM 781 C CA . PHE A 1 101 ? 19.495 6.891 -19.633 1.00 78.38 101 PHE A CA 1
ATOM 782 C C . PHE A 1 101 ? 20.307 6.172 -20.714 1.00 78.38 101 PHE A C 1
ATOM 784 O O . PHE A 1 101 ? 21.206 6.766 -21.302 1.00 78.38 101 PHE A O 1
ATOM 791 N N . PHE A 1 102 ? 19.939 4.933 -21.049 1.00 70.69 102 PHE A N 1
ATOM 792 C CA . PHE A 1 102 ? 20.586 4.208 -22.141 1.00 70.69 102 PHE A CA 1
ATOM 793 C C . PHE A 1 102 ? 20.413 4.930 -23.484 1.00 70.69 102 PHE A C 1
ATOM 795 O O . PHE A 1 102 ? 21.375 5.093 -24.223 1.00 70.69 102 PHE A O 1
ATOM 802 N N . SER A 1 103 ? 19.222 5.451 -23.782 1.00 70.62 103 SER A N 1
ATOM 803 C CA . SER A 1 103 ? 18.964 6.201 -25.023 1.00 70.62 103 SER A CA 1
ATOM 804 C C . SER A 1 103 ? 19.793 7.491 -25.143 1.00 70.62 103 SER A C 1
ATOM 806 O O . SER A 1 103 ? 20.187 7.861 -26.248 1.00 70.62 103 SER A O 1
ATOM 808 N N . LEU A 1 104 ? 20.087 8.147 -24.014 1.00 70.56 104 LEU A N 1
ATOM 809 C CA . LEU A 1 104 ? 20.953 9.328 -23.917 1.00 70.56 104 LEU A CA 1
ATOM 810 C C . LEU A 1 104 ? 22.425 9.012 -24.204 1.00 70.56 104 LEU A C 1
ATOM 812 O O . LEU A 1 104 ? 23.071 9.764 -24.928 1.00 70.56 104 LEU A O 1
ATOM 816 N N . VAL A 1 105 ? 22.940 7.893 -23.681 1.00 70.00 105 VAL A N 1
ATOM 817 C CA . VAL A 1 105 ? 24.311 7.420 -23.967 1.00 70.00 105 VAL A CA 1
ATOM 818 C C . VAL A 1 105 ? 24.515 7.188 -25.470 1.00 70.00 105 VAL A C 1
ATOM 820 O O . VAL A 1 105 ? 25.619 7.339 -25.980 1.00 70.00 105 VAL A O 1
ATOM 823 N N . PHE A 1 106 ? 23.436 6.896 -26.194 1.00 65.62 106 PHE A N 1
ATOM 824 C CA . PHE A 1 106 ? 23.441 6.651 -27.634 1.00 65.62 106 PHE A CA 1
ATOM 825 C C . PHE A 1 106 ? 23.028 7.868 -28.490 1.00 65.62 106 PHE A C 1
ATOM 827 O O . PHE A 1 106 ? 22.572 7.697 -29.618 1.00 65.62 106 PHE A O 1
ATOM 834 N N . ASP A 1 107 ? 23.174 9.082 -27.948 1.00 68.31 107 ASP A N 1
ATOM 835 C CA . ASP A 1 107 ? 23.054 10.391 -28.622 1.00 68.31 107 ASP A CA 1
ATOM 836 C C . ASP A 1 107 ? 21.683 10.711 -29.265 1.00 68.31 107 ASP A C 1
ATOM 838 O O . ASP A 1 107 ? 21.556 11.573 -30.138 1.00 68.31 107 ASP A O 1
ATOM 842 N N . VAL A 1 108 ? 20.598 10.082 -28.791 1.00 66.62 108 VAL A N 1
ATOM 843 C CA . VAL A 1 108 ? 19.224 10.413 -29.219 1.00 66.62 108 VAL A CA 1
ATOM 844 C C . VAL A 1 108 ? 18.673 11.572 -28.378 1.00 66.62 108 VAL A C 1
ATOM 846 O O . VAL A 1 108 ? 17.826 11.405 -27.499 1.00 66.62 108 VAL A O 1
ATOM 849 N N . ARG A 1 109 ? 19.175 12.783 -28.636 1.00 66.56 109 ARG A N 1
ATOM 850 C CA . ARG A 1 109 ? 18.944 13.979 -27.796 1.00 66.56 109 ARG A CA 1
ATOM 851 C C . ARG A 1 109 ? 17.484 14.413 -27.675 1.00 66.56 109 ARG A C 1
ATOM 853 O O . ARG A 1 109 ? 17.092 14.925 -26.632 1.00 66.56 109 ARG A O 1
ATOM 860 N N . TRP A 1 110 ? 16.661 14.191 -28.699 1.00 68.81 110 TRP A N 1
ATOM 861 C CA . TRP A 1 110 ? 15.237 14.545 -28.638 1.00 68.81 110 TRP A CA 1
ATOM 862 C C . TRP A 1 110 ? 14.457 13.651 -27.664 1.00 68.81 110 TRP A C 1
ATOM 864 O O . TRP A 1 110 ? 13.499 14.112 -27.045 1.00 68.81 110 TRP A O 1
ATOM 874 N N . LEU A 1 111 ? 14.901 12.401 -27.458 1.00 67.44 111 LEU A N 1
ATOM 875 C CA . LEU A 1 111 ? 14.284 11.499 -26.485 1.00 67.44 111 LEU A CA 1
ATOM 876 C C . LEU A 1 111 ? 14.499 11.998 -25.056 1.00 67.44 111 LEU A C 1
ATOM 878 O O . LEU A 1 111 ? 13.641 11.774 -24.209 1.00 67.44 111 LEU A O 1
ATOM 882 N N . ALA A 1 112 ? 15.600 12.711 -24.798 1.00 67.62 112 ALA A N 1
ATOM 883 C CA . ALA A 1 112 ? 15.973 13.197 -23.473 1.00 67.62 112 ALA A CA 1
ATOM 884 C C . ALA A 1 112 ? 14.855 14.001 -22.794 1.00 67.62 112 ALA A C 1
ATOM 886 O O . ALA A 1 112 ? 14.549 13.784 -21.621 1.00 67.62 112 ALA A O 1
ATOM 887 N N . ALA A 1 113 ? 14.200 14.881 -23.558 1.00 74.62 113 ALA A N 1
ATOM 888 C CA . ALA A 1 113 ? 13.100 15.710 -23.073 1.00 74.62 113 ALA A CA 1
ATOM 889 C C . ALA A 1 113 ? 11.830 14.896 -22.756 1.00 74.62 113 ALA A C 1
ATOM 891 O O . ALA A 1 113 ? 11.032 15.303 -21.914 1.00 74.62 113 ALA A O 1
ATOM 892 N N . ALA A 1 114 ? 11.655 13.729 -23.387 1.00 81.12 114 ALA A N 1
ATOM 893 C CA . ALA A 1 114 ? 10.501 12.853 -23.197 1.00 81.12 114 ALA A CA 1
ATOM 894 C C . ALA A 1 114 ? 10.688 11.814 -22.073 1.00 81.12 114 ALA A C 1
ATOM 896 O O . ALA A 1 114 ? 9.699 11.267 -21.586 1.00 81.12 114 ALA A O 1
ATOM 897 N N . ILE A 1 115 ? 11.922 11.557 -21.614 1.00 83.38 115 ILE A N 1
ATOM 898 C CA . ILE A 1 115 ? 12.208 10.544 -20.578 1.00 83.38 115 ILE A CA 1
ATOM 899 C C . ILE A 1 115 ? 11.495 10.871 -19.272 1.00 83.38 115 ILE A C 1
ATOM 901 O O . ILE A 1 115 ? 10.826 10.013 -18.702 1.00 83.38 115 ILE A O 1
ATOM 905 N N . LEU A 1 116 ? 11.644 12.104 -18.785 1.00 83.75 116 LEU A N 1
ATOM 906 C CA . LEU A 1 116 ? 11.071 12.510 -17.507 1.00 83.75 116 LEU A CA 1
ATOM 907 C C . LEU A 1 116 ? 9.532 12.440 -17.505 1.00 83.75 116 LEU A C 1
ATOM 909 O O . LEU A 1 116 ? 8.987 11.801 -16.602 1.00 83.75 116 LEU A O 1
ATOM 913 N N . PRO A 1 117 ? 8.805 13.010 -18.491 1.00 85.94 117 PRO A N 1
ATOM 914 C CA . PRO A 1 117 ? 7.354 12.861 -18.532 1.00 85.94 117 PRO A CA 1
ATOM 915 C C . PRO A 1 117 ? 6.930 11.400 -18.723 1.00 85.94 117 PRO A C 1
ATOM 917 O O . PRO A 1 117 ? 6.017 10.953 -18.032 1.00 85.94 117 PRO A O 1
ATOM 920 N N . ALA A 1 118 ? 7.616 10.616 -19.563 1.00 86.19 118 ALA A N 1
ATOM 921 C CA . ALA A 1 118 ? 7.316 9.192 -19.712 1.00 86.19 118 ALA A CA 1
ATOM 922 C C . ALA A 1 118 ? 7.524 8.416 -18.398 1.00 86.19 118 ALA A C 1
ATOM 924 O O . ALA A 1 118 ? 6.702 7.572 -18.041 1.00 86.19 118 ALA A O 1
ATOM 925 N N . ALA A 1 119 ? 8.570 8.736 -17.631 1.00 87.44 119 ALA A N 1
ATOM 926 C CA . ALA A 1 119 ? 8.831 8.121 -16.335 1.00 87.44 119 ALA A CA 1
ATOM 927 C C . ALA A 1 119 ? 7.741 8.457 -15.316 1.00 87.44 119 ALA A C 1
ATOM 929 O O . ALA A 1 119 ? 7.314 7.575 -14.572 1.00 87.44 119 ALA A O 1
ATOM 930 N N . LEU A 1 120 ? 7.241 9.695 -15.314 1.00 90.06 120 LEU A N 1
ATOM 931 C CA . LEU A 1 120 ? 6.111 10.091 -14.473 1.00 90.06 120 LEU A CA 1
ATOM 932 C C . LEU A 1 120 ? 4.825 9.358 -14.869 1.00 90.06 120 LEU A C 1
ATOM 934 O O . LEU A 1 120 ? 4.123 8.857 -13.990 1.00 90.06 120 LEU A O 1
ATOM 938 N N . VAL A 1 121 ? 4.541 9.232 -16.169 1.00 91.31 121 VAL A N 1
ATOM 939 C CA . VAL A 1 121 ? 3.381 8.476 -16.670 1.00 91.31 121 VAL A CA 1
ATOM 940 C C . VAL A 1 121 ? 3.482 7.003 -16.269 1.00 91.31 121 VAL A C 1
ATOM 942 O O . VAL A 1 121 ? 2.530 6.453 -15.720 1.00 91.31 121 VAL A O 1
ATOM 945 N N . CYS A 1 122 ? 4.636 6.360 -16.454 1.00 89.38 122 CYS A N 1
ATOM 946 C CA . CYS A 1 122 ? 4.826 4.961 -16.068 1.00 89.38 122 CYS A CA 1
ATOM 947 C C . CYS A 1 122 ? 4.809 4.753 -14.549 1.00 89.38 122 CYS A C 1
ATOM 949 O O . CYS A 1 122 ? 4.229 3.771 -14.083 1.00 89.38 122 CYS A O 1
ATOM 951 N N . ALA A 1 123 ? 5.369 5.675 -13.763 1.00 91.50 123 ALA A N 1
ATOM 952 C CA . ALA A 1 123 ? 5.243 5.652 -12.308 1.00 91.50 123 ALA A CA 1
ATOM 953 C C . ALA A 1 123 ? 3.774 5.787 -11.879 1.00 91.50 123 ALA A C 1
ATOM 955 O O . ALA A 1 123 ? 3.305 5.047 -11.014 1.00 91.50 123 ALA A O 1
ATOM 956 N N . PHE A 1 124 ? 3.014 6.677 -12.517 1.00 94.00 124 PHE A N 1
ATOM 957 C CA . PHE A 1 124 ? 1.589 6.843 -12.251 1.00 94.00 124 PHE A CA 1
ATOM 958 C C . PHE A 1 124 ? 0.786 5.584 -12.610 1.00 94.00 124 PHE A C 1
ATOM 960 O O . PHE A 1 124 ? 0.005 5.107 -11.789 1.00 94.00 124 PHE A O 1
ATOM 967 N N . LEU A 1 125 ? 1.022 4.984 -13.780 1.00 92.12 125 LEU A N 1
ATOM 968 C CA . LEU A 1 125 ? 0.382 3.726 -14.189 1.00 92.12 125 LEU A CA 1
ATOM 969 C C . LEU A 1 125 ? 0.737 2.565 -13.246 1.00 92.12 125 LEU A C 1
ATOM 971 O O . LEU A 1 125 ? -0.143 1.804 -12.839 1.00 92.12 125 LEU A O 1
ATOM 975 N N . GLY A 1 126 ? 2.001 2.458 -12.830 1.00 89.38 126 GLY A N 1
ATOM 976 C CA . GLY A 1 126 ? 2.434 1.478 -11.834 1.00 89.38 126 GLY A CA 1
ATOM 977 C C . GLY A 1 126 ? 1.760 1.689 -10.473 1.00 89.38 126 GLY A C 1
ATOM 978 O O . GLY A 1 126 ? 1.305 0.730 -9.843 1.00 89.38 126 GLY A O 1
ATOM 979 N N . ALA A 1 127 ? 1.614 2.944 -10.040 1.00 91.62 127 ALA A N 1
ATOM 980 C CA . ALA A 1 127 ? 0.884 3.298 -8.826 1.00 91.62 127 ALA A CA 1
ATOM 981 C C . ALA A 1 127 ? -0.606 2.940 -8.928 1.00 91.62 127 ALA A C 1
ATOM 983 O O . ALA A 1 127 ? -1.175 2.409 -7.971 1.00 91.62 127 ALA A O 1
ATOM 984 N N . LEU A 1 128 ? -1.234 3.189 -10.083 1.00 93.19 128 LEU A N 1
ATOM 985 C CA . LEU A 1 128 ? -2.621 2.816 -10.353 1.00 93.19 128 LEU A CA 1
ATOM 986 C C . LEU A 1 128 ? -2.822 1.305 -10.281 1.00 93.19 128 LEU A C 1
ATOM 988 O O . LEU A 1 128 ? -3.795 0.865 -9.675 1.00 93.19 128 LEU A O 1
ATOM 992 N N . LEU A 1 129 ? -1.896 0.509 -10.818 1.00 90.25 129 LEU A N 1
ATOM 993 C CA . LEU A 1 129 ? -1.964 -0.949 -10.730 1.00 90.25 129 LEU A CA 1
ATOM 994 C C . LEU A 1 129 ? -1.861 -1.434 -9.274 1.00 90.25 129 LEU A C 1
ATOM 996 O O . LEU A 1 129 ? -2.662 -2.260 -8.830 1.00 90.25 129 LEU A O 1
ATOM 1000 N N . GLY A 1 130 ? -0.940 -0.861 -8.494 1.00 88.44 130 GLY A N 1
ATOM 1001 C CA . GLY A 1 130 ? -0.860 -1.116 -7.055 1.00 88.44 130 GLY A CA 1
ATOM 1002 C C . GLY A 1 130 ? -2.146 -0.714 -6.322 1.00 88.44 130 GLY A C 1
ATOM 1003 O O . GLY A 1 130 ? -2.633 -1.453 -5.464 1.00 88.44 130 GLY A O 1
ATOM 1004 N N . ARG A 1 131 ? -2.754 0.414 -6.708 1.00 90.69 131 ARG A N 1
ATOM 1005 C CA . ARG A 1 131 ? -4.025 0.903 -6.151 1.00 90.69 131 ARG A CA 1
ATOM 1006 C C . ARG A 1 131 ? -5.212 0.031 -6.558 1.00 90.69 131 ARG A C 1
ATOM 1008 O O . ARG A 1 131 ? -6.131 -0.146 -5.762 1.00 90.69 131 ARG A O 1
ATOM 1015 N N . ALA A 1 132 ? -5.193 -0.542 -7.756 1.00 88.12 132 ALA A N 1
ATOM 1016 C CA . ALA A 1 132 ? -6.178 -1.518 -8.201 1.00 88.12 132 ALA A CA 1
ATOM 1017 C C . ALA A 1 132 ? -6.088 -2.796 -7.356 1.00 88.12 132 ALA A C 1
ATOM 1019 O O . ALA A 1 132 ? -7.116 -3.287 -6.900 1.00 88.12 132 ALA A O 1
ATOM 1020 N N . GLY A 1 133 ? -4.873 -3.273 -7.052 1.00 87.56 133 GLY A N 1
ATOM 1021 C CA . GLY A 1 133 ? -4.656 -4.391 -6.126 1.00 87.56 133 GLY A CA 1
ATOM 1022 C C . GLY A 1 133 ? -5.202 -4.106 -4.726 1.00 87.56 133 GLY A C 1
ATOM 1023 O O . GLY A 1 133 ? -5.927 -4.922 -4.160 1.00 87.56 133 GLY A O 1
ATOM 1024 N N . GLN A 1 134 ? -4.923 -2.911 -4.201 1.00 89.06 134 GLN A N 1
ATOM 1025 C CA . GLN A 1 134 ? -5.468 -2.436 -2.927 1.00 89.06 134 GLN A CA 1
ATOM 1026 C C . GLN A 1 134 ? -7.002 -2.417 -2.923 1.00 89.06 134 GLN A C 1
ATOM 1028 O O . GLN A 1 134 ? -7.621 -2.948 -2.005 1.00 89.06 134 GLN A O 1
ATOM 1033 N N . ARG A 1 135 ? -7.627 -1.837 -3.955 1.00 88.75 135 ARG A N 1
ATOM 1034 C CA . ARG A 1 135 ? -9.092 -1.779 -4.081 1.00 88.75 135 ARG A CA 1
ATOM 1035 C C . ARG A 1 135 ? -9.718 -3.160 -4.218 1.00 88.75 135 ARG A C 1
ATOM 1037 O O . ARG A 1 135 ? -10.732 -3.409 -3.580 1.00 88.75 135 ARG A O 1
ATOM 1044 N N . ALA A 1 136 ? -9.099 -4.052 -4.990 1.00 88.44 136 ALA A N 1
ATOM 1045 C CA . ALA A 1 136 ? -9.576 -5.419 -5.160 1.00 88.44 136 ALA A CA 1
ATOM 1046 C C . ALA A 1 136 ? -9.633 -6.186 -3.831 1.00 88.44 136 ALA A C 1
ATOM 1048 O O . ALA A 1 136 ? -10.458 -7.082 -3.699 1.00 88.44 136 ALA A O 1
ATOM 1049 N N . LEU A 1 137 ? -8.784 -5.836 -2.857 1.00 86.94 137 LEU A N 1
ATOM 1050 C CA . LEU A 1 137 ? -8.810 -6.423 -1.518 1.00 86.94 137 LEU A CA 1
ATOM 1051 C C . LEU A 1 137 ? -9.685 -5.642 -0.526 1.00 86.94 137 LEU A C 1
ATOM 1053 O O . LEU A 1 137 ? -10.273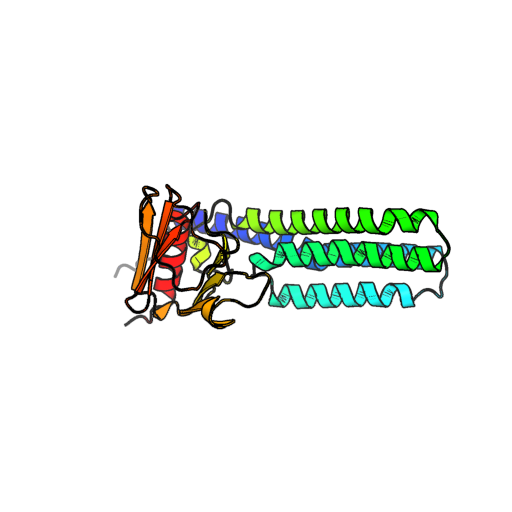 -6.260 0.348 1.00 86.94 137 LEU A O 1
ATOM 1057 N N . MET A 1 138 ? -9.763 -4.315 -0.619 1.00 85.12 138 MET A N 1
ATOM 1058 C CA . MET A 1 138 ? -10.430 -3.485 0.397 1.00 85.12 138 MET A CA 1
ATOM 1059 C C . MET A 1 138 ? -11.889 -3.129 0.079 1.00 85.12 138 MET A C 1
ATOM 1061 O O . MET A 1 138 ? -12.550 -2.544 0.931 1.00 85.12 138 MET A O 1
ATOM 1065 N N . VAL A 1 139 ? -12.404 -3.431 -1.120 1.00 86.38 139 VAL A N 1
ATOM 1066 C CA . VAL A 1 139 ? -13.761 -3.035 -1.535 1.00 86.38 139 VAL A CA 1
ATOM 1067 C C . VAL A 1 139 ? -14.530 -4.229 -2.132 1.00 86.38 139 VAL A C 1
ATOM 1069 O O . VAL A 1 139 ? -14.240 -4.613 -3.267 1.00 86.38 139 VAL A O 1
ATOM 1072 N N . PRO A 1 140 ? -15.527 -4.798 -1.419 1.00 85.12 140 PRO A N 1
ATOM 1073 C CA . PRO A 1 140 ? -15.872 -4.533 -0.015 1.00 85.12 140 PRO A CA 1
ATOM 1074 C C . PRO A 1 140 ? -14.843 -5.137 0.961 1.00 85.12 140 PRO A C 1
ATOM 1076 O O . PRO A 1 140 ? -14.263 -6.196 0.692 1.00 85.12 140 PRO A O 1
ATOM 1079 N N . LEU A 1 141 ? -14.627 -4.471 2.102 1.00 84.69 141 LEU A N 1
ATOM 1080 C CA . LEU A 1 141 ? -13.828 -5.012 3.203 1.00 84.69 141 LEU A CA 1
ATOM 1081 C C . LEU A 1 141 ? -14.650 -6.096 3.899 1.00 84.69 141 LEU A C 1
ATOM 1083 O O . LEU A 1 141 ? -15.704 -5.816 4.460 1.00 84.69 141 LEU A O 1
ATOM 1087 N N . ARG A 1 142 ? -14.172 -7.333 3.811 1.00 86.31 142 ARG A N 1
ATOM 1088 C CA . ARG A 1 142 ? -14.838 -8.511 4.358 1.00 86.31 142 ARG A CA 1
ATOM 1089 C C . ARG A 1 142 ? -14.277 -8.856 5.740 1.00 86.31 142 ARG A C 1
ATOM 1091 O O . ARG A 1 142 ? -13.048 -8.914 5.858 1.00 86.31 142 ARG A O 1
ATOM 1098 N N . PRO A 1 143 ? -15.117 -9.112 6.757 1.00 82.69 143 PRO A N 1
ATOM 1099 C CA . PRO A 1 143 ? -14.646 -9.438 8.103 1.00 82.69 143 PRO A CA 1
ATOM 1100 C C . PRO A 1 143 ? -13.846 -10.746 8.131 1.00 82.69 143 PRO A C 1
ATOM 1102 O O . PRO A 1 143 ? -12.889 -10.869 8.891 1.00 82.69 143 PRO A O 1
ATOM 1105 N N . GLU A 1 144 ? -14.125 -11.685 7.225 1.00 84.25 144 GLU A N 1
ATOM 1106 C CA . GLU A 1 144 ? -13.416 -12.966 7.125 1.00 84.25 144 GLU A CA 1
ATOM 1107 C C . GLU A 1 144 ? -11.936 -12.806 6.730 1.00 84.25 144 GLU A C 1
ATOM 1109 O O . GLU A 1 144 ? -11.127 -13.713 6.932 1.00 84.25 144 GLU A O 1
ATOM 1114 N N . LEU A 1 145 ? -11.536 -11.637 6.207 1.00 83.31 145 LEU A N 1
ATOM 1115 C CA . LEU A 1 145 ? -10.124 -11.324 5.977 1.00 83.31 145 LEU A CA 1
ATOM 1116 C C . LEU A 1 145 ? -9.333 -11.219 7.290 1.00 83.31 145 LEU A C 1
ATOM 1118 O O . LEU A 1 145 ? -8.101 -11.268 7.242 1.00 83.31 145 LEU A O 1
ATOM 1122 N N . ALA A 1 146 ? -9.992 -11.098 8.447 1.00 82.94 146 ALA A N 1
ATOM 1123 C CA . ALA A 1 146 ? -9.344 -11.006 9.753 1.00 82.94 146 ALA A CA 1
ATOM 1124 C C . ALA A 1 146 ? -8.371 -12.169 9.994 1.00 82.94 146 ALA A C 1
ATOM 1126 O O . ALA A 1 146 ? -7.242 -11.936 10.425 1.00 82.94 146 ALA A O 1
ATOM 1127 N N . GLY A 1 147 ? -8.747 -13.394 9.610 1.00 80.56 147 GLY A N 1
ATOM 1128 C CA . GLY A 1 147 ? -7.916 -14.595 9.770 1.00 80.56 147 GLY A CA 1
ATOM 1129 C C . GLY A 1 147 ? -6.735 -14.709 8.795 1.00 80.56 147 GLY A C 1
ATOM 1130 O O . GLY A 1 147 ? -5.979 -15.675 8.842 1.00 80.56 147 GLY A O 1
ATOM 1131 N N . THR A 1 148 ? -6.563 -13.755 7.878 1.00 85.81 148 THR A N 1
ATOM 1132 C CA . THR A 1 148 ? -5.500 -13.798 6.863 1.00 85.81 148 THR A CA 1
ATOM 1133 C C . THR A 1 148 ? -4.248 -13.031 7.294 1.00 85.81 148 THR A C 1
ATOM 1135 O O . THR A 1 148 ? -4.282 -12.211 8.206 1.00 85.81 148 THR A O 1
ATOM 1138 N N . GLN A 1 149 ? -3.134 -13.231 6.583 1.00 88.44 149 GLN A N 1
ATOM 1139 C CA . GLN A 1 149 ? -1.855 -12.557 6.857 1.00 88.44 149 GLN A CA 1
ATOM 1140 C C . GLN A 1 149 ? -1.798 -11.088 6.385 1.00 88.44 149 GLN A C 1
ATOM 1142 O O . GLN A 1 149 ? -0.746 -10.465 6.490 1.00 88.44 149 GLN A O 1
ATOM 1147 N N . TYR A 1 150 ? -2.884 -10.527 5.834 1.00 88.56 150 TYR A N 1
ATOM 1148 C CA . TYR A 1 150 ? -2.878 -9.175 5.265 1.00 88.56 150 TYR A CA 1
ATOM 1149 C C . TYR A 1 150 ? -2.702 -8.079 6.324 1.00 88.56 150 TYR A C 1
ATOM 1151 O O . TYR A 1 150 ? -3.416 -8.038 7.322 1.00 88.56 150 TYR A O 1
ATOM 1159 N N . GLU A 1 151 ? -1.788 -7.149 6.074 1.00 89.69 151 GLU A N 1
ATOM 1160 C CA . GLU A 1 151 ? -1.626 -5.922 6.851 1.00 89.69 151 GLU A CA 1
ATOM 1161 C C . GLU A 1 151 ? -2.388 -4.797 6.141 1.00 89.69 151 GLU A C 1
ATOM 1163 O O . GLU A 1 151 ? -2.069 -4.437 4.999 1.00 89.69 151 GLU A O 1
ATOM 1168 N N . LEU A 1 152 ? -3.420 -4.264 6.797 1.00 89.56 152 LEU A N 1
ATOM 1169 C CA . LEU A 1 152 ? -4.263 -3.206 6.240 1.00 89.56 152 LEU A CA 1
ATOM 1170 C C . LEU A 1 152 ? -3.732 -1.836 6.652 1.00 89.56 152 LEU A C 1
ATOM 1172 O O . LEU A 1 152 ? -3.316 -1.646 7.788 1.00 89.56 152 LEU A O 1
ATOM 1176 N N . VAL A 1 153 ? -3.772 -0.871 5.734 1.00 89.69 153 VAL A N 1
ATOM 1177 C CA . VAL A 1 153 ? -3.412 0.525 6.010 1.00 89.69 153 VAL A CA 1
ATOM 1178 C C . VAL A 1 153 ? -4.572 1.401 5.573 1.00 89.69 153 VAL A C 1
ATOM 1180 O O . VAL A 1 153 ? -4.857 1.517 4.381 1.00 89.69 153 VAL A O 1
ATOM 1183 N N . LEU A 1 154 ? -5.251 1.997 6.546 1.00 89.81 154 LEU A N 1
ATOM 1184 C CA . LEU A 1 154 ? -6.475 2.757 6.347 1.00 89.81 154 LEU A CA 1
ATOM 1185 C C . LEU A 1 154 ? -6.218 4.232 6.673 1.00 89.81 154 LEU A C 1
ATOM 1187 O O . LEU A 1 154 ? -5.782 4.540 7.783 1.00 89.81 154 LEU A O 1
ATOM 1191 N N . PRO A 1 155 ? -6.456 5.166 5.739 1.00 88.44 155 PRO A N 1
ATOM 1192 C CA . PRO A 1 155 ? -6.360 6.587 6.041 1.00 88.44 155 PRO A CA 1
ATOM 1193 C C . PRO A 1 155 ? -7.500 7.015 6.969 1.00 88.44 155 PRO A C 1
ATOM 1195 O O . PRO A 1 155 ? -8.654 6.639 6.754 1.00 88.44 155 PRO A O 1
ATOM 1198 N N . LEU A 1 156 ? -7.177 7.830 7.974 1.00 87.62 156 LEU A N 1
ATOM 1199 C CA . LEU A 1 156 ? -8.185 8.448 8.829 1.00 87.62 156 LEU A CA 1
ATOM 1200 C C . LEU A 1 156 ? -8.877 9.588 8.076 1.00 87.62 156 LEU A C 1
ATOM 1202 O O . LEU A 1 156 ? -8.247 10.402 7.399 1.00 87.62 156 LEU A O 1
ATOM 1206 N N . ARG A 1 157 ? -10.200 9.650 8.184 1.00 86.44 157 ARG A N 1
ATOM 1207 C CA . ARG A 1 157 ? -11.022 10.665 7.525 1.00 86.44 157 ARG A CA 1
ATOM 1208 C C . ARG A 1 157 ? -10.948 11.980 8.297 1.00 86.44 157 ARG A C 1
ATOM 1210 O O . ARG A 1 157 ? -11.066 11.991 9.512 1.00 86.44 157 ARG A O 1
ATOM 1217 N N . GLY A 1 158 ? -10.738 13.098 7.604 1.00 78.25 158 GLY A N 1
ATOM 1218 C CA . GLY A 1 158 ? -10.630 14.417 8.249 1.00 78.25 158 GLY A CA 1
ATOM 1219 C C . GLY A 1 158 ? -9.332 14.650 9.039 1.00 78.25 158 GLY A C 1
ATOM 1220 O O . GLY A 1 158 ? -9.119 15.751 9.539 1.00 78.25 158 GLY A O 1
ATOM 1221 N N . VAL A 1 159 ? -8.434 13.657 9.103 1.00 82.75 159 VAL A N 1
ATOM 1222 C CA . VAL A 1 159 ? -7.120 13.767 9.748 1.00 82.75 159 VAL A CA 1
ATOM 1223 C C . VAL A 1 159 ? -6.037 13.503 8.707 1.00 82.75 159 VAL A C 1
ATOM 1225 O O . VAL A 1 159 ? -5.724 12.363 8.362 1.00 82.75 159 VAL A O 1
ATOM 1228 N N . LEU A 1 160 ? -5.477 14.584 8.165 1.00 80.31 160 LEU A N 1
ATOM 1229 C CA . LEU A 1 160 ? -4.474 14.505 7.106 1.00 80.31 160 LEU A CA 1
ATOM 1230 C C . LEU A 1 160 ? -3.236 13.722 7.563 1.00 80.31 160 LEU A C 1
ATOM 1232 O O . LEU A 1 160 ? -2.794 13.825 8.708 1.00 80.31 160 LEU A O 1
ATOM 1236 N N . LEU A 1 161 ? -2.665 12.951 6.630 1.00 82.44 161 LEU A N 1
ATOM 1237 C CA . LEU A 1 161 ? -1.404 12.218 6.802 1.00 82.44 161 LEU A CA 1
ATOM 1238 C C . LEU A 1 161 ? -1.390 11.221 7.970 1.00 82.44 161 LEU A C 1
ATOM 1240 O O . LEU A 1 161 ? -0.317 10.798 8.393 1.00 82.44 161 LEU A O 1
ATOM 1244 N N . THR A 1 162 ? -2.558 10.826 8.474 1.00 85.44 162 THR A N 1
ATOM 1245 C CA . THR A 1 162 ? -2.672 9.878 9.582 1.00 85.44 162 THR A CA 1
ATOM 1246 C C . THR A 1 162 ? -3.356 8.606 9.108 1.00 85.44 162 THR A C 1
ATOM 1248 O O . THR A 1 162 ? -4.379 8.643 8.423 1.00 85.44 162 THR A O 1
ATOM 1251 N N . THR A 1 163 ? -2.761 7.467 9.440 1.00 89.81 163 THR A N 1
ATOM 1252 C CA . THR A 1 163 ? -3.205 6.147 9.001 1.00 89.81 163 THR A CA 1
ATOM 1253 C C . THR A 1 163 ? -3.287 5.188 10.177 1.00 89.81 163 THR A C 1
ATOM 1255 O O . THR A 1 163 ? -2.416 5.180 11.048 1.00 89.81 163 THR A O 1
ATOM 1258 N N . LEU A 1 164 ? -4.312 4.346 10.155 1.00 90.19 164 LEU A N 1
ATOM 1259 C CA . LEU A 1 164 ? -4.443 3.169 10.994 1.00 90.19 164 LEU A CA 1
ATOM 1260 C C . LEU A 1 164 ? -3.848 1.971 10.243 1.00 90.19 164 LEU A C 1
ATOM 1262 O O . LEU A 1 164 ? -4.365 1.566 9.201 1.00 90.19 164 LEU A O 1
ATOM 1266 N N . GLU A 1 165 ? -2.747 1.430 10.750 1.00 91.12 165 GLU A N 1
ATOM 1267 C CA . GLU A 1 165 ? -2.118 0.206 10.259 1.00 91.12 165 GLU A CA 1
ATOM 1268 C C . GLU A 1 165 ? -2.574 -0.964 11.147 1.00 91.12 165 GLU A C 1
ATOM 1270 O O . GLU A 1 165 ? -2.323 -0.978 12.351 1.00 91.12 165 GLU A O 1
ATOM 1275 N N . ILE A 1 166 ? -3.261 -1.945 10.564 1.00 90.44 166 ILE A N 1
ATOM 1276 C CA . ILE A 1 166 ? -3.743 -3.140 11.261 1.00 90.44 166 ILE A CA 1
ATOM 1277 C C . ILE A 1 166 ? -2.896 -4.326 10.806 1.00 90.44 166 ILE A C 1
ATOM 1279 O O . ILE A 1 166 ? -3.077 -4.859 9.705 1.00 90.44 166 ILE A O 1
ATOM 1283 N N . GLY A 1 167 ? -1.950 -4.714 11.656 1.00 88.06 167 GLY A N 1
ATOM 1284 C CA . GLY A 1 167 ? -1.086 -5.871 11.477 1.00 88.06 167 GLY A CA 1
ATOM 1285 C C . GLY A 1 167 ? -1.737 -7.167 11.954 1.00 88.06 167 GLY A C 1
ATOM 1286 O O . GLY A 1 167 ? -2.889 -7.193 12.390 1.00 88.06 167 GLY A O 1
ATOM 1287 N N . THR A 1 168 ? -0.999 -8.270 11.845 1.00 85.50 168 THR A N 1
ATOM 1288 C CA . THR A 1 168 ? -1.455 -9.597 12.293 1.00 85.50 168 THR A CA 1
ATOM 1289 C C . THR A 1 168 ? -1.449 -9.749 13.811 1.00 85.50 168 THR A C 1
ATOM 1291 O O . THR A 1 168 ? -2.264 -10.498 14.331 1.00 85.50 168 THR A O 1
ATOM 1294 N N . SER A 1 169 ? -0.554 -9.047 14.510 1.00 85.62 169 SER A N 1
ATOM 1295 C CA . SER A 1 169 ? -0.393 -9.104 15.971 1.00 85.62 169 SER A CA 1
ATOM 1296 C C . SER A 1 169 ? -0.524 -7.745 16.662 1.00 85.62 169 SER A C 1
ATOM 1298 O O . SER A 1 169 ? -0.600 -7.684 17.885 1.00 85.62 169 SER A O 1
ATOM 1300 N N . SER A 1 170 ? -0.550 -6.647 15.906 1.00 89.81 170 SER A N 1
ATOM 1301 C CA . SER A 1 170 ? -0.557 -5.297 16.464 1.00 89.81 170 SER A CA 1
ATOM 1302 C C . SER A 1 170 ? -1.394 -4.325 15.645 1.00 89.81 170 SER A C 1
ATOM 1304 O O . SER A 1 170 ? -1.608 -4.497 14.443 1.00 89.81 170 SER A O 1
ATOM 1306 N N . VAL A 1 171 ? -1.851 -3.273 16.313 1.00 89.19 171 VAL A N 1
ATOM 1307 C CA . VAL A 1 171 ? -2.543 -2.130 15.726 1.00 89.19 171 VAL A CA 1
ATOM 1308 C C . VAL A 1 171 ? -1.671 -0.906 15.942 1.00 89.19 171 VAL A C 1
ATOM 1310 O O . VAL A 1 171 ? -1.276 -0.594 17.062 1.00 89.19 171 VAL A O 1
ATOM 1313 N N . THR A 1 172 ? -1.340 -0.209 14.862 1.00 89.62 172 THR A N 1
ATOM 1314 C CA . THR A 1 172 ? -0.508 0.991 14.903 1.00 89.62 172 THR A CA 1
ATOM 1315 C C . THR A 1 172 ? -1.289 2.184 14.375 1.00 89.62 172 THR A C 1
ATOM 1317 O O . THR A 1 172 ? -1.774 2.172 13.248 1.00 89.62 172 THR A O 1
ATOM 1320 N N . VAL A 1 173 ? -1.345 3.260 15.153 1.00 88.31 173 VAL A N 1
ATOM 1321 C CA . VAL A 1 173 ? -1.776 4.573 14.668 1.00 88.31 173 VAL A CA 1
ATOM 1322 C C . VAL A 1 173 ? -0.525 5.371 14.340 1.00 88.31 173 VAL A C 1
ATOM 1324 O O . VAL A 1 173 ? 0.345 5.571 15.193 1.00 88.31 173 VAL A O 1
ATOM 1327 N N . ARG A 1 174 ? -0.409 5.806 13.086 1.00 88.62 174 ARG A N 1
ATOM 1328 C CA . ARG A 1 174 ? 0.777 6.498 12.584 1.00 88.62 174 ARG A CA 1
ATOM 1329 C C . ARG A 1 174 ? 0.398 7.805 11.911 1.00 88.62 174 ARG A C 1
ATOM 1331 O O . ARG A 1 174 ? -0.384 7.810 10.966 1.00 88.62 174 ARG A O 1
ATOM 1338 N N . ALA A 1 175 ? 1.031 8.889 12.338 1.00 86.12 175 ALA A N 1
ATOM 1339 C CA . ALA A 1 175 ? 1.044 10.154 11.626 1.00 86.12 175 ALA A CA 1
ATOM 1340 C C . ALA A 1 175 ? 2.330 10.289 10.808 1.00 86.12 175 ALA A C 1
ATOM 1342 O O . ALA A 1 175 ? 3.433 9.955 11.254 1.00 86.12 175 ALA A O 1
ATOM 1343 N N . ARG A 1 176 ? 2.197 10.796 9.586 1.00 83.62 176 ARG A N 1
ATOM 1344 C CA . ARG A 1 176 ? 3.318 11.118 8.711 1.00 83.62 176 ARG A CA 1
ATOM 1345 C C . ARG A 1 176 ? 3.572 12.618 8.755 1.00 83.62 176 ARG A C 1
ATOM 1347 O O . ARG A 1 176 ? 2.716 13.415 8.393 1.00 83.62 176 ARG A O 1
ATOM 1354 N N . PHE A 1 177 ? 4.782 12.977 9.158 1.00 77.81 177 PHE A N 1
ATOM 1355 C CA . PHE A 1 177 ? 5.263 14.351 9.171 1.00 77.81 177 PHE A CA 1
ATOM 1356 C C . PHE A 1 177 ? 6.199 14.580 7.981 1.00 77.81 177 PHE A C 1
ATOM 1358 O O . PHE A 1 177 ? 6.938 13.676 7.586 1.00 77.81 177 PHE A O 1
ATOM 1365 N N . PHE A 1 178 ? 6.165 15.786 7.409 1.00 74.56 178 PHE A N 1
ATOM 1366 C CA . PHE A 1 178 ? 7.153 16.219 6.413 1.00 74.56 178 PHE A CA 1
ATOM 1367 C C . PHE A 1 178 ? 8.487 16.643 7.056 1.00 74.56 178 PHE A C 1
ATOM 1369 O O . PHE A 1 178 ? 9.506 16.666 6.375 1.00 74.56 178 PHE A O 1
ATOM 1376 N N . GLY A 1 179 ? 8.490 16.920 8.365 1.00 76.50 179 GLY A N 1
ATOM 1377 C CA . GLY A 1 179 ? 9.676 17.218 9.175 1.00 76.50 179 GLY A CA 1
ATOM 1378 C C . GLY A 1 179 ? 9.720 16.391 10.465 1.00 76.50 179 GLY A C 1
ATOM 1379 O O . GLY A 1 179 ? 9.107 15.325 10.551 1.00 76.50 179 GLY A O 1
ATOM 1380 N N . ASN A 1 180 ? 10.434 16.881 11.483 1.00 75.88 180 ASN A N 1
ATOM 1381 C CA . ASN A 1 180 ? 10.461 16.234 12.796 1.00 75.88 180 ASN A CA 1
ATOM 1382 C C . ASN A 1 180 ? 9.126 16.444 13.532 1.00 75.88 180 ASN A C 1
ATOM 1384 O O . ASN A 1 180 ? 8.654 17.581 13.596 1.00 75.88 180 ASN A O 1
ATOM 1388 N N . PRO A 1 181 ? 8.515 15.388 14.100 1.00 74.62 181 PRO A N 1
ATOM 1389 C CA . PRO A 1 181 ? 7.300 15.549 14.885 1.00 74.62 181 PRO A CA 1
ATOM 1390 C C . PRO A 1 181 ? 7.584 16.315 16.181 1.00 74.62 181 PRO A C 1
ATOM 1392 O O . PRO A 1 181 ? 8.666 16.148 16.759 1.00 74.62 181 PRO A O 1
ATOM 1395 N N . PRO A 1 182 ? 6.612 17.084 16.697 1.00 70.81 182 PRO A N 1
ATOM 1396 C CA . PRO A 1 182 ? 6.691 17.593 18.058 1.00 70.81 182 PRO A CA 1
ATOM 1397 C C . PRO A 1 182 ? 6.711 16.398 19.025 1.00 70.81 182 PRO A C 1
ATOM 1399 O O . PRO A 1 182 ? 5.810 15.563 19.001 1.00 70.81 182 PRO A O 1
ATOM 1402 N N . GLY A 1 183 ? 7.773 16.278 19.827 1.00 72.81 183 GLY A N 1
ATOM 1403 C CA . GLY A 1 183 ? 7.997 15.123 20.710 1.00 72.81 183 GLY A CA 1
ATOM 1404 C C . GLY A 1 183 ? 8.760 13.947 20.078 1.00 72.81 183 GLY A C 1
ATOM 1405 O O . GLY A 1 183 ? 8.844 12.881 20.678 1.00 72.81 183 GLY A O 1
ATOM 1406 N N . GLY A 1 184 ? 9.339 14.119 18.884 1.00 77.81 184 GLY A N 1
ATOM 1407 C CA . GLY A 1 184 ? 10.186 13.106 18.247 1.00 77.81 184 GLY A CA 1
ATOM 1408 C C . GLY A 1 184 ? 9.411 12.014 17.501 1.00 77.81 184 GLY A C 1
ATOM 1409 O O . GLY A 1 184 ? 8.188 12.031 17.394 1.00 77.81 184 GLY A O 1
ATOM 1410 N N . ARG A 1 185 ? 10.135 11.049 16.918 1.00 75.00 185 ARG A N 1
ATOM 1411 C CA . ARG A 1 185 ? 9.542 10.021 16.035 1.00 75.00 185 ARG A CA 1
ATOM 1412 C C . ARG A 1 185 ? 8.558 9.091 16.746 1.00 75.00 185 ARG A C 1
ATOM 1414 O O . ARG A 1 185 ? 7.639 8.593 16.101 1.00 75.00 185 ARG A O 1
ATOM 1421 N N . GLU A 1 186 ? 8.736 8.881 18.043 1.00 77.19 186 GLU A N 1
ATOM 1422 C CA . GLU A 1 186 ? 7.863 8.037 18.865 1.00 77.19 186 GLU A CA 1
ATOM 1423 C C . GLU A 1 186 ? 6.510 8.705 19.130 1.00 77.19 186 GLU A C 1
ATOM 1425 O O . GLU A 1 186 ? 5.482 8.039 19.097 1.00 77.19 186 GLU A O 1
ATOM 1430 N N . ALA A 1 187 ? 6.468 10.036 19.255 1.00 76.38 187 ALA A N 1
ATOM 1431 C CA . ALA A 1 187 ? 5.216 10.775 19.419 1.00 76.38 187 ALA A CA 1
ATOM 1432 C C . ALA A 1 187 ? 4.309 10.722 18.173 1.00 76.38 187 ALA A C 1
ATOM 1434 O O . ALA A 1 187 ? 3.103 10.938 18.276 1.00 76.38 187 ALA A O 1
ATOM 1435 N N . ALA A 1 188 ? 4.864 10.409 16.997 1.00 80.38 188 ALA A N 1
ATOM 1436 C CA . ALA A 1 188 ? 4.119 10.270 15.743 1.00 80.38 188 ALA A CA 1
ATOM 1437 C C . ALA A 1 188 ? 3.567 8.856 15.500 1.00 80.38 188 ALA A C 1
ATOM 1439 O O . ALA A 1 188 ? 2.854 8.636 14.515 1.00 80.38 188 ALA A O 1
ATOM 1440 N N . ARG A 1 189 ? 3.924 7.876 16.340 1.00 87.25 189 ARG A N 1
ATOM 1441 C CA . ARG A 1 189 ? 3.551 6.475 16.145 1.00 87.25 189 ARG A CA 1
ATOM 1442 C C . ARG A 1 189 ? 3.240 5.810 17.476 1.00 87.25 189 ARG A C 1
ATOM 1444 O O . ARG A 1 189 ? 4.134 5.583 18.281 1.00 87.25 189 ARG A O 1
ATOM 1451 N N . ARG A 1 190 ? 2.002 5.350 17.633 1.00 87.56 190 ARG A N 1
ATOM 1452 C CA . ARG A 1 190 ? 1.616 4.493 18.754 1.00 87.56 190 ARG A CA 1
ATOM 1453 C C . ARG A 1 190 ? 1.263 3.107 18.246 1.00 87.56 190 ARG A C 1
ATOM 1455 O O . ARG A 1 190 ? 0.497 2.988 17.296 1.00 87.56 190 ARG A O 1
ATOM 1462 N N . THR A 1 191 ? 1.849 2.083 18.857 1.00 89.25 191 THR A N 1
ATOM 1463 C CA . THR A 1 191 ? 1.593 0.673 18.540 1.00 89.25 191 THR A CA 1
ATOM 1464 C C . THR A 1 191 ? 1.036 -0.003 19.783 1.00 89.25 191 THR A C 1
ATOM 1466 O O . THR A 1 191 ? 1.619 0.148 20.852 1.00 89.25 191 THR A O 1
ATOM 1469 N N . TYR A 1 192 ? -0.065 -0.727 19.624 1.00 88.19 192 TYR A N 1
ATOM 1470 C CA . TYR A 1 192 ? -0.680 -1.569 20.645 1.00 88.19 192 TYR A CA 1
ATOM 1471 C C . TYR A 1 192 ? -0.677 -3.013 20.152 1.00 88.19 192 TYR A C 1
ATOM 1473 O O . TYR A 1 192 ? -0.923 -3.263 18.968 1.00 88.19 192 TYR A O 1
ATOM 1481 N N . GLU A 1 193 ? -0.391 -3.967 21.030 1.00 88.94 193 GLU A N 1
ATOM 1482 C CA . GLU A 1 193 ? -0.563 -5.381 20.691 1.00 88.94 193 GLU A CA 1
ATOM 1483 C C . GLU A 1 193 ? -2.053 -5.738 20.689 1.00 88.94 193 GLU A C 1
ATOM 1485 O O . GLU A 1 193 ? -2.838 -5.173 21.448 1.00 88.94 193 GLU A O 1
ATOM 1490 N N . LEU A 1 194 ? -2.473 -6.670 19.828 1.00 86.56 194 LEU A N 1
ATOM 1491 C CA . LEU A 1 194 ? -3.886 -7.068 19.738 1.00 86.56 194 LEU A CA 1
ATOM 1492 C C . LEU A 1 194 ? -4.410 -7.701 21.037 1.00 86.56 194 LEU A C 1
ATOM 1494 O O . LEU A 1 194 ? -5.604 -7.617 21.306 1.00 86.56 194 LEU A O 1
ATOM 1498 N N . SER A 1 195 ? -3.528 -8.289 21.846 1.00 85.88 195 SER A N 1
ATOM 1499 C CA . SER A 1 195 ? -3.817 -8.806 23.190 1.00 85.88 195 SER A CA 1
ATOM 1500 C C . SER A 1 195 ? -4.214 -7.708 24.186 1.00 85.88 195 SER A C 1
ATOM 1502 O O . SER A 1 195 ? -4.927 -7.977 25.148 1.00 85.88 195 SER A O 1
ATOM 1504 N N . GLU A 1 196 ? -3.783 -6.468 23.951 1.00 86.94 196 GLU A N 1
ATOM 1505 C CA . GLU A 1 196 ? -4.016 -5.317 24.831 1.00 86.94 196 GLU A CA 1
ATOM 1506 C C . GLU A 1 196 ? -5.270 -4.522 24.457 1.00 86.94 196 GLU A C 1
ATOM 1508 O O . GLU A 1 196 ? -5.652 -3.583 25.163 1.00 86.94 196 GLU A O 1
ATOM 1513 N N . VAL A 1 197 ? -5.893 -4.879 23.331 1.00 86.88 197 VAL A N 1
ATOM 1514 C CA . VAL A 1 197 ? -7.133 -4.276 22.853 1.00 86.88 197 VAL A CA 1
ATOM 1515 C C . VAL A 1 197 ? -8.298 -4.895 23.620 1.00 86.88 197 VAL A C 1
ATOM 1517 O O . VAL A 1 197 ? -8.618 -6.077 23.477 1.00 86.88 197 VAL A O 1
ATOM 1520 N N . THR A 1 198 ? -8.944 -4.083 24.452 1.00 85.31 198 THR A N 1
ATOM 1521 C CA . THR A 1 198 ? -10.045 -4.512 25.320 1.00 85.31 198 THR A CA 1
ATOM 1522 C C . THR A 1 198 ? -11.392 -4.453 24.610 1.00 85.31 198 THR A C 1
ATOM 1524 O O . THR A 1 198 ? -12.245 -5.296 24.880 1.00 85.31 198 THR A O 1
ATOM 1527 N N . GLY A 1 199 ? -11.568 -3.519 23.670 1.00 86.44 199 GLY A N 1
ATOM 1528 C CA . GLY A 1 199 ? -12.816 -3.349 22.929 1.00 86.44 199 GLY A CA 1
ATOM 1529 C C . GLY A 1 199 ? -12.640 -2.585 21.618 1.00 86.44 199 GLY A C 1
ATOM 1530 O O . GLY A 1 199 ? -11.799 -1.690 21.509 1.00 86.44 199 GLY A O 1
ATOM 1531 N N . VAL A 1 200 ? -13.442 -2.950 20.617 1.00 89.81 200 VAL A N 1
ATOM 1532 C CA . VAL A 1 200 ? -13.507 -2.269 19.320 1.00 89.81 200 VAL A CA 1
ATOM 1533 C C . VAL A 1 200 ? -14.969 -2.084 18.937 1.00 89.81 200 VAL A C 1
ATOM 1535 O O . VAL A 1 200 ? -15.700 -3.063 18.783 1.00 89.81 200 VAL A O 1
ATOM 1538 N N . PHE A 1 201 ? -15.386 -0.832 18.764 1.00 88.56 201 PHE A N 1
ATOM 1539 C CA . PHE A 1 201 ? -16.778 -0.480 18.491 1.00 88.56 201 PHE A CA 1
ATOM 1540 C C . PHE A 1 201 ? -16.876 0.447 17.289 1.00 88.56 201 PHE A C 1
ATOM 1542 O O . PHE A 1 201 ? -16.070 1.366 17.134 1.00 88.56 201 PHE A O 1
ATOM 1549 N N . ALA A 1 202 ? -17.883 0.234 16.452 1.00 89.44 202 ALA A N 1
ATOM 1550 C CA . ALA A 1 202 ? -18.260 1.218 15.456 1.00 89.44 202 ALA A CA 1
ATOM 1551 C C . ALA A 1 202 ? -19.202 2.254 16.081 1.00 89.44 202 ALA A C 1
ATOM 1553 O O . ALA A 1 202 ? -20.093 1.928 16.863 1.00 89.44 202 ALA A O 1
ATOM 1554 N N . ALA A 1 203 ? -18.970 3.517 15.751 1.00 86.94 203 ALA A N 1
ATOM 1555 C CA . ALA A 1 203 ? -19.742 4.658 16.209 1.00 86.94 203 ALA A CA 1
ATOM 1556 C C . ALA A 1 203 ? -19.946 5.643 15.052 1.00 86.94 203 ALA A C 1
ATOM 1558 O O . ALA A 1 203 ? -19.259 5.595 14.030 1.00 86.94 203 ALA A O 1
ATOM 1559 N N . SER A 1 204 ? -20.879 6.576 15.217 1.00 86.69 204 SER A N 1
ATOM 1560 C CA . SER A 1 204 ? -21.075 7.681 14.280 1.00 86.69 204 SER A CA 1
ATOM 1561 C C . SER A 1 204 ? -20.853 9.001 15.000 1.00 86.69 204 SER A C 1
ATOM 1563 O O . SER A 1 204 ? -21.499 9.275 16.005 1.00 86.69 204 SER A O 1
ATOM 1565 N N . LEU A 1 205 ? -19.950 9.819 14.466 1.00 83.38 205 LEU A N 1
ATOM 1566 C CA . LEU A 1 205 ? -19.610 11.127 15.010 1.00 83.38 205 LEU A CA 1
ATOM 1567 C C . LEU A 1 205 ? -20.587 12.181 14.518 1.00 83.38 205 LEU A C 1
ATOM 1569 O O . LEU A 1 205 ? -20.862 12.282 13.321 1.00 83.38 205 LEU A O 1
ATOM 1573 N N . SER A 1 206 ? -21.009 13.046 15.428 1.00 77.62 206 SER A N 1
ATOM 1574 C CA . SER A 1 206 ? -21.779 14.255 15.107 1.00 77.62 206 SER A CA 1
ATOM 1575 C C . SER A 1 206 ? -20.934 15.360 14.449 1.00 77.62 206 SER A C 1
ATOM 1577 O O . SER A 1 206 ? -21.466 16.233 13.770 1.00 77.62 206 SER A O 1
ATOM 1579 N N . GLY A 1 207 ? -19.605 15.314 14.613 1.00 71.12 207 GLY A N 1
ATOM 1580 C CA . GLY A 1 207 ? -18.651 16.284 14.056 1.00 71.12 207 GLY A CA 1
ATOM 1581 C C . GLY A 1 207 ? -18.245 17.417 15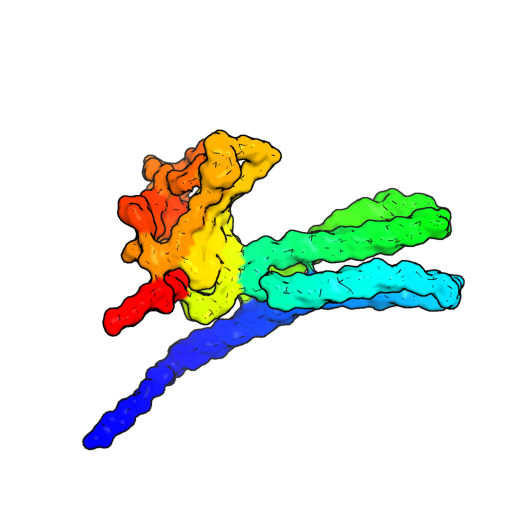.005 1.00 71.12 207 GLY A C 1
ATOM 1582 O O . GLY A 1 207 ? -17.270 18.108 14.721 1.00 71.12 207 GLY A O 1
ATOM 1583 N N . SER A 1 208 ? -18.913 17.570 16.151 1.00 67.69 208 SER A N 1
ATOM 1584 C CA . SER A 1 208 ? -18.532 18.503 17.229 1.00 67.69 208 SER A CA 1
ATOM 1585 C C . SER A 1 208 ? -17.757 17.841 18.375 1.00 67.69 208 SER A C 1
ATOM 1587 O O . SER A 1 208 ? -17.353 18.506 19.328 1.00 67.69 208 SER A O 1
ATOM 1589 N N . GLU A 1 209 ? -17.561 16.526 18.310 1.00 68.81 209 GLU A N 1
ATOM 1590 C CA . GLU A 1 209 ? -16.926 15.748 19.372 1.00 68.81 209 GLU A CA 1
ATOM 1591 C C . GLU A 1 209 ? -15.416 15.993 19.449 1.00 68.81 209 GLU A C 1
ATOM 1593 O O . GLU A 1 209 ? -14.716 16.114 18.437 1.00 68.81 209 GLU A O 1
ATOM 1598 N N . ARG A 1 210 ? -14.890 16.042 20.680 1.00 66.00 210 ARG A N 1
ATOM 1599 C CA . ARG A 1 210 ? -13.446 16.120 20.912 1.00 66.00 210 ARG A CA 1
ATOM 1600 C C . ARG A 1 210 ? -12.812 14.770 20.606 1.00 66.00 210 ARG A C 1
ATOM 1602 O O . ARG A 1 210 ? -12.819 13.864 21.432 1.00 66.00 210 ARG A O 1
ATOM 1609 N N . LEU A 1 211 ? -12.233 14.668 19.416 1.00 77.06 211 LEU A N 1
ATOM 1610 C CA . LEU A 1 211 ? -11.479 13.496 19.001 1.00 77.06 211 LEU A CA 1
ATOM 1611 C C . LEU A 1 211 ? -10.202 13.360 19.831 1.00 77.06 211 LEU A C 1
ATOM 1613 O O . LEU A 1 211 ? -9.364 14.266 19.873 1.00 77.06 211 LEU A O 1
ATOM 1617 N N . LYS A 1 212 ? -10.064 12.211 20.487 1.00 79.00 212 LYS A N 1
ATOM 1618 C CA . LYS A 1 212 ? -8.901 11.859 21.293 1.00 79.00 212 LYS A CA 1
ATOM 1619 C C . LYS A 1 212 ? -8.012 10.922 20.476 1.00 79.00 212 LYS A C 1
ATOM 1621 O O . LYS A 1 212 ? -8.463 9.857 20.055 1.00 79.00 212 LYS A O 1
ATOM 1626 N N . PHE A 1 213 ? -6.764 11.333 20.248 1.00 77.69 213 PHE A N 1
ATOM 1627 C CA . PHE A 1 213 ? -5.777 10.568 19.484 1.00 77.69 213 PHE A CA 1
ATOM 1628 C C . PHE A 1 213 ? -4.581 10.176 20.360 1.00 77.69 213 PHE A C 1
ATOM 1630 O O . PHE A 1 213 ? -4.155 10.986 21.184 1.00 77.69 213 PHE A O 1
ATOM 1637 N N . PRO A 1 214 ? -3.993 8.985 20.143 1.00 74.62 214 PRO A N 1
ATOM 1638 C CA . PRO A 1 214 ? -2.843 8.493 20.909 1.00 74.62 214 PRO A CA 1
ATOM 1639 C C . PRO A 1 214 ? -1.500 9.124 20.516 1.00 74.62 214 PRO A C 1
ATOM 1641 O O . PRO A 1 214 ? -0.463 8.758 21.065 1.00 74.62 214 PRO A O 1
ATOM 1644 N N . ILE A 1 215 ? -1.490 9.997 19.508 1.00 80.44 215 ILE A N 1
ATOM 1645 C CA . ILE A 1 215 ? -0.277 10.513 18.872 1.00 80.44 215 ILE A CA 1
ATOM 1646 C C . ILE A 1 215 ? -0.363 12.019 18.655 1.00 80.44 215 ILE A C 1
ATOM 1648 O O . ILE A 1 215 ? -1.449 12.589 18.534 1.00 80.44 215 ILE A O 1
ATOM 1652 N N . ALA A 1 216 ? 0.804 12.645 18.526 1.00 77.50 216 ALA A N 1
ATOM 1653 C CA . ALA A 1 216 ? 0.909 13.997 18.015 1.00 77.50 216 ALA A CA 1
ATOM 1654 C C . ALA A 1 216 ? 0.442 14.036 16.554 1.00 77.50 216 ALA A C 1
ATOM 1656 O O . ALA A 1 216 ? 0.835 13.204 15.730 1.00 77.50 216 ALA A O 1
ATOM 1657 N N . LEU A 1 217 ? -0.387 15.025 16.229 1.00 79.69 217 LEU A N 1
ATOM 1658 C CA . LEU A 1 217 ? -0.952 15.181 14.896 1.00 79.69 217 LEU A CA 1
ATOM 1659 C C . LEU A 1 217 ? -0.211 16.262 14.105 1.00 79.69 217 LEU A C 1
ATOM 1661 O O . LEU A 1 217 ? 0.163 17.287 14.674 1.00 79.69 217 LEU A O 1
ATOM 1665 N N . PRO A 1 218 ? -0.020 16.065 12.789 1.00 75.56 218 PRO A N 1
ATOM 1666 C CA . PRO A 1 218 ? 0.697 17.018 11.948 1.00 75.56 218 PRO A CA 1
ATOM 1667 C C . PRO A 1 218 ? -0.133 18.264 11.641 1.00 75.56 218 PRO A C 1
ATOM 1669 O O . PRO A 1 218 ? 0.420 19.323 11.367 1.00 75.56 218 PRO A O 1
ATOM 1672 N N . VAL A 1 219 ? -1.459 18.136 11.671 1.00 77.00 219 VAL A N 1
ATOM 1673 C CA . VAL A 1 219 ? -2.409 19.204 11.362 1.00 77.00 219 VAL A CA 1
ATOM 1674 C C . VAL A 1 219 ? -3.525 19.163 12.398 1.00 77.00 219 VAL A C 1
ATOM 1676 O O . VAL A 1 219 ? -3.907 18.087 12.865 1.00 77.00 219 VAL A O 1
ATOM 1679 N N . LYS A 1 220 ? -4.054 20.338 12.756 1.00 73.88 220 LYS A N 1
ATOM 1680 C CA . LYS A 1 220 ? -5.213 20.445 13.644 1.00 73.88 220 LYS A CA 1
ATOM 1681 C C . LYS A 1 220 ? -6.391 19.673 13.049 1.00 73.88 220 LYS A C 1
ATOM 1683 O O . LYS A 1 220 ? -6.696 19.799 11.865 1.00 73.88 220 LYS A O 1
ATOM 1688 N N . VAL A 1 221 ? -7.046 18.882 13.889 1.00 72.62 221 VAL A N 1
ATOM 1689 C CA . VAL A 1 221 ? -8.174 18.049 13.479 1.00 72.62 221 VAL A CA 1
ATOM 1690 C C . VAL A 1 221 ? -9.356 18.934 13.128 1.00 72.62 221 VAL A C 1
ATOM 1692 O O . VAL A 1 221 ? -9.760 19.786 13.922 1.00 72.62 221 VAL A O 1
ATOM 1695 N N . VAL A 1 222 ? -9.916 18.711 11.945 1.00 71.19 222 VAL A N 1
ATOM 1696 C CA . VAL A 1 222 ? -11.202 19.283 11.562 1.00 71.19 222 VAL A CA 1
ATOM 1697 C C . VAL A 1 222 ? -12.267 18.286 11.999 1.00 71.19 222 VAL A C 1
ATOM 1699 O O . VAL A 1 222 ? -12.216 17.119 11.606 1.00 71.19 222 VAL A O 1
ATOM 1702 N N . GLY A 1 223 ? -13.199 18.726 12.848 1.00 67.62 223 GLY A N 1
ATOM 1703 C CA . GLY A 1 223 ? -14.332 17.905 13.269 1.00 67.62 223 GLY A CA 1
ATOM 1704 C C . GLY A 1 223 ? -15.060 17.357 12.042 1.00 67.62 223 GLY A 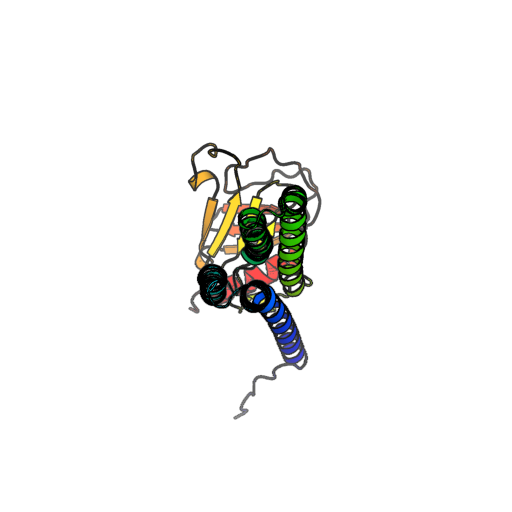C 1
ATOM 1705 O O . GLY A 1 223 ? -15.456 18.116 11.159 1.00 67.62 223 GLY A O 1
ATOM 1706 N N . SER A 1 224 ? -15.157 16.032 11.939 1.00 71.81 224 SER A N 1
ATOM 1707 C CA . SER A 1 224 ? -15.702 15.357 10.761 1.00 71.81 224 SER A CA 1
ATOM 1708 C C . SER A 1 224 ? -16.851 14.451 11.181 1.00 71.81 224 SER A C 1
ATOM 1710 O O . SER A 1 224 ? -16.632 13.406 11.791 1.00 71.81 224 SER A O 1
ATOM 1712 N N . ALA A 1 225 ? -18.079 14.860 10.860 1.00 81.88 225 ALA A N 1
ATOM 1713 C CA . ALA A 1 225 ? -19.282 14.068 11.113 1.00 81.88 225 ALA A CA 1
ATOM 1714 C C . ALA A 1 225 ? -19.287 12.793 10.261 1.00 81.88 225 ALA A C 1
ATOM 1716 O O . ALA A 1 225 ? -18.814 12.824 9.126 1.00 81.88 225 ALA A O 1
ATOM 1717 N N . GLY A 1 226 ? -19.786 11.671 10.777 1.00 85.75 226 GLY A N 1
ATOM 1718 C CA . GLY A 1 226 ? -19.902 10.385 10.075 1.00 85.75 226 GLY A CA 1
ATOM 1719 C C . GLY A 1 226 ? -19.187 9.227 10.785 1.00 85.75 226 GLY A C 1
ATOM 1720 O O . GLY A 1 226 ? -18.785 9.383 11.937 1.00 85.75 226 GLY A O 1
ATOM 1721 N N . PRO A 1 227 ? -18.983 8.077 10.118 1.00 88.31 227 PRO A N 1
ATOM 1722 C CA . PRO A 1 227 ? -18.548 6.859 10.795 1.00 88.31 227 PRO A CA 1
ATOM 1723 C C . PRO A 1 227 ? -17.158 6.991 11.436 1.00 88.31 227 PRO A C 1
ATOM 1725 O O . PRO A 1 227 ? -16.257 7.666 10.912 1.00 88.31 227 PRO A O 1
ATOM 1728 N N . ALA A 1 228 ? -16.994 6.341 12.583 1.00 88.88 228 ALA A N 1
ATOM 1729 C CA . ALA A 1 228 ? -15.765 6.277 13.353 1.00 88.88 228 ALA A CA 1
ATOM 1730 C C . ALA A 1 228 ? -15.645 4.958 14.110 1.00 88.88 228 ALA A C 1
ATOM 1732 O O . ALA A 1 228 ? -16.623 4.297 14.434 1.00 88.88 228 ALA A O 1
ATOM 1733 N N . LEU A 1 229 ? -14.407 4.593 14.394 1.00 90.56 229 LEU A N 1
ATOM 1734 C CA . LEU A 1 229 ? -14.043 3.422 15.161 1.00 90.56 229 LEU A CA 1
ATOM 1735 C C . LEU A 1 229 ? -13.570 3.874 16.540 1.00 90.56 229 LEU A C 1
ATOM 1737 O O . LEU A 1 229 ? -12.629 4.662 16.639 1.00 90.56 229 LEU A O 1
ATOM 1741 N N . ILE A 1 230 ? -14.199 3.364 17.590 1.00 89.44 230 ILE A N 1
ATOM 1742 C CA . ILE A 1 230 ? -13.727 3.504 18.962 1.00 89.44 230 ILE A CA 1
ATOM 1743 C C . ILE A 1 230 ? -12.832 2.304 19.259 1.00 89.44 230 ILE A C 1
ATOM 1745 O O . ILE A 1 230 ? -13.284 1.159 19.228 1.00 89.44 230 ILE A O 1
ATOM 1749 N N . LEU A 1 231 ? -11.556 2.571 19.515 1.00 89.44 231 LEU A N 1
ATOM 1750 C CA . LEU A 1 231 ? -10.560 1.571 19.881 1.00 89.44 231 LEU A CA 1
ATOM 1751 C C . LEU A 1 231 ? -10.188 1.768 21.349 1.00 89.44 231 LEU A C 1
ATOM 1753 O O . LEU A 1 231 ? -9.619 2.802 21.696 1.00 89.44 231 LEU A O 1
ATOM 1757 N N . GLN A 1 232 ? -10.481 0.772 22.181 1.00 89.62 232 GLN A N 1
ATOM 1758 C CA . GLN A 1 232 ? -10.095 0.747 23.588 1.00 89.62 232 GLN A CA 1
ATOM 1759 C C . GLN A 1 232 ? -8.889 -0.176 23.757 1.00 89.62 232 GLN A C 1
ATOM 1761 O O . GLN A 1 232 ? -8.965 -1.371 23.457 1.00 89.62 232 GLN A O 1
ATOM 1766 N N . ALA A 1 233 ? -7.762 0.369 24.207 1.00 87.00 233 ALA A N 1
ATOM 1767 C CA . ALA A 1 233 ? -6.538 -0.397 24.428 1.00 87.00 233 ALA A CA 1
ATOM 1768 C C . ALA A 1 233 ? -5.785 0.132 25.648 1.00 87.00 233 ALA A C 1
ATOM 1770 O O . ALA A 1 233 ? -5.638 1.342 25.807 1.00 87.00 233 ALA A O 1
ATOM 1771 N N . ARG A 1 234 ? -5.305 -0.769 26.518 1.00 84.81 234 ARG A N 1
ATOM 1772 C CA . ARG A 1 234 ? -4.617 -0.421 27.783 1.00 84.81 234 ARG A CA 1
ATOM 1773 C C . ARG A 1 234 ? -5.362 0.619 28.654 1.00 84.81 234 ARG A C 1
ATOM 1775 O O . ARG A 1 234 ? -4.731 1.441 29.311 1.00 84.81 234 ARG A O 1
ATOM 1782 N N . GLY A 1 235 ? -6.698 0.596 28.661 1.00 79.62 235 GLY A N 1
ATOM 1783 C CA . GLY A 1 235 ? -7.523 1.553 29.418 1.00 79.62 235 GLY A CA 1
ATOM 1784 C C . GLY A 1 235 ? -7.621 2.954 28.797 1.00 79.62 235 GLY A C 1
ATOM 1785 O O . GLY A 1 235 ? -8.136 3.871 29.435 1.00 79.62 235 GLY A O 1
ATOM 1786 N N . GLU A 1 236 ? -7.129 3.135 27.569 1.00 83.69 236 GLU A N 1
ATOM 1787 C CA . GLU A 1 236 ? -7.271 4.365 26.798 1.00 83.69 236 GLU A CA 1
ATOM 1788 C C . GLU A 1 236 ? -8.273 4.174 25.655 1.00 83.69 236 GLU A C 1
ATOM 1790 O O . GLU A 1 236 ? -8.172 3.219 24.883 1.00 83.69 236 GLU A O 1
ATOM 1795 N N . ASP A 1 237 ? -9.191 5.132 25.519 1.00 85.75 237 ASP A N 1
ATOM 1796 C CA . ASP A 1 237 ? -10.207 5.140 24.468 1.00 85.75 237 ASP A CA 1
ATOM 1797 C C . ASP A 1 237 ? -9.837 6.140 23.370 1.00 85.75 237 ASP A C 1
ATOM 1799 O O . ASP A 1 237 ? -9.647 7.337 23.624 1.00 85.75 237 ASP A O 1
ATOM 1803 N N . TRP A 1 238 ? -9.760 5.644 22.138 1.00 87.31 238 TRP A N 1
ATOM 1804 C CA . TRP A 1 238 ? -9.407 6.419 20.953 1.00 87.31 238 TRP A CA 1
ATOM 1805 C C . TRP A 1 238 ? -10.548 6.439 19.959 1.00 87.31 238 TRP A C 1
ATOM 1807 O O . TRP A 1 238 ? -11.153 5.409 19.681 1.00 87.31 238 TRP A O 1
ATOM 1817 N N . VAL A 1 239 ? -10.791 7.604 19.365 1.00 87.31 239 VAL A N 1
ATOM 1818 C CA . VAL A 1 239 ? -11.883 7.794 18.409 1.00 87.31 239 VAL A CA 1
ATOM 1819 C C . VAL A 1 239 ? -11.290 8.091 17.038 1.00 87.31 239 VAL A C 1
ATOM 1821 O O . VAL A 1 239 ? -10.716 9.156 16.808 1.00 87.31 239 VAL A O 1
ATOM 1824 N N . LEU A 1 240 ? -11.391 7.123 16.129 1.00 89.00 240 LEU A N 1
ATOM 1825 C CA . LEU A 1 240 ? -10.721 7.124 14.832 1.00 89.00 240 LEU A CA 1
ATOM 1826 C C . LEU A 1 240 ? -11.747 7.273 13.695 1.00 89.00 240 LEU A C 1
ATOM 1828 O O . LEU A 1 240 ? -12.437 6.308 13.363 1.00 89.00 240 LEU A O 1
ATOM 1832 N N . PRO A 1 241 ? -11.865 8.449 13.056 1.00 88.69 241 PRO A N 1
ATOM 1833 C CA . PRO A 1 241 ? -12.806 8.650 11.956 1.00 88.69 241 PRO A CA 1
ATOM 1834 C C . PRO A 1 241 ? -12.398 7.823 10.726 1.00 88.69 241 PRO A C 1
ATOM 1836 O O . PRO A 1 241 ? -11.301 7.984 10.188 1.00 88.69 241 PRO A O 1
ATOM 1839 N N . LEU A 1 242 ? -13.288 6.949 10.250 1.00 88.25 242 LEU A N 1
ATOM 1840 C CA . LEU A 1 242 ? -13.034 6.005 9.154 1.00 88.25 242 LEU A CA 1
ATOM 1841 C C . LEU A 1 242 ? -14.256 5.916 8.238 1.00 88.25 242 LEU A C 1
ATOM 1843 O O . LEU A 1 242 ? -15.384 6.016 8.692 1.00 88.25 242 LEU A O 1
ATOM 1847 N N . GLY A 1 243 ? -14.052 5.718 6.934 1.00 85.25 243 GLY A N 1
ATOM 1848 C CA . GLY A 1 243 ? -15.172 5.634 5.983 1.00 85.25 243 GLY A CA 1
ATOM 1849 C C . GLY A 1 243 ? -16.000 4.345 6.081 1.00 85.25 243 GLY A C 1
ATOM 1850 O O . GLY A 1 243 ? -17.169 4.355 5.724 1.00 85.25 243 GLY A O 1
ATOM 1851 N N . ALA A 1 244 ? -15.402 3.254 6.564 1.00 85.69 244 ALA A N 1
ATOM 1852 C CA . ALA A 1 244 ? -16.022 1.930 6.672 1.00 85.69 244 ALA A CA 1
ATOM 1853 C C . ALA A 1 244 ? -15.861 1.382 8.100 1.00 85.69 244 ALA A C 1
ATOM 1855 O O . ALA A 1 244 ? -15.266 0.326 8.299 1.00 85.69 244 ALA A O 1
ATOM 1856 N N . ALA A 1 245 ? -16.303 2.158 9.095 1.00 87.12 245 ALA A N 1
ATOM 1857 C CA . ALA A 1 245 ? -16.061 1.863 10.507 1.00 87.12 245 ALA A CA 1
ATOM 1858 C C . ALA A 1 245 ? -16.600 0.489 10.937 1.00 87.12 245 ALA A C 1
ATOM 1860 O O . ALA A 1 245 ? -15.859 -0.242 11.583 1.00 87.12 245 ALA A O 1
ATOM 1861 N N . ASP A 1 246 ? -17.809 0.113 10.506 1.00 89.00 246 ASP A N 1
ATOM 1862 C CA . ASP A 1 246 ? -18.435 -1.175 10.849 1.00 89.00 246 ASP A CA 1
ATOM 1863 C C . ASP A 1 246 ? -17.595 -2.362 10.359 1.00 89.00 246 ASP A C 1
ATOM 1865 O O . ASP A 1 246 ? -17.125 -3.176 11.147 1.00 89.00 246 ASP A O 1
ATOM 1869 N N . ALA A 1 247 ? -17.275 -2.391 9.061 1.00 88.50 247 ALA A N 1
ATOM 1870 C CA . ALA A 1 247 ? -16.478 -3.467 8.470 1.00 88.50 247 ALA A CA 1
ATOM 1871 C C . ALA A 1 247 ? -15.060 -3.561 9.067 1.00 88.50 247 ALA A C 1
ATOM 1873 O O . ALA A 1 247 ? -14.485 -4.647 9.160 1.00 88.50 247 ALA A O 1
ATOM 1874 N N . VAL A 1 248 ? -14.471 -2.425 9.458 1.00 88.94 248 VAL A N 1
ATOM 1875 C CA . VAL A 1 248 ? -13.161 -2.394 10.126 1.00 88.94 248 VAL A CA 1
ATOM 1876 C C . VAL A 1 248 ? -13.272 -2.873 11.575 1.00 88.94 248 VAL A C 1
ATOM 1878 O O . VAL A 1 248 ? -12.366 -3.568 12.036 1.00 88.94 248 VAL A O 1
ATOM 1881 N N . ALA A 1 249 ? -14.358 -2.538 12.277 1.00 90.69 249 ALA A N 1
ATOM 1882 C CA . ALA A 1 249 ? -14.630 -3.018 13.627 1.00 90.69 249 ALA A CA 1
ATOM 1883 C C . ALA A 1 249 ? -14.796 -4.539 13.639 1.00 90.69 249 ALA A C 1
ATOM 1885 O O . ALA A 1 249 ? -14.116 -5.205 14.415 1.00 90.69 249 ALA A O 1
ATOM 1886 N N . ASP A 1 250 ? -15.596 -5.095 12.727 1.00 90.69 250 ASP A N 1
ATOM 1887 C CA . ASP A 1 250 ? -15.792 -6.545 12.605 1.00 90.69 250 ASP A CA 1
ATOM 1888 C C . ASP A 1 250 ? -14.477 -7.266 12.285 1.00 90.69 250 ASP A C 1
ATOM 1890 O O . ASP A 1 250 ? -14.126 -8.267 12.914 1.00 90.69 250 ASP A O 1
ATOM 1894 N N . PHE A 1 251 ? -13.691 -6.715 11.353 1.00 90.19 251 PHE A N 1
ATOM 1895 C CA . PHE A 1 251 ? -12.367 -7.235 11.018 1.00 90.19 251 PHE A CA 1
ATOM 1896 C C . PHE A 1 251 ? -11.414 -7.232 12.227 1.00 90.19 251 PHE A C 1
ATOM 1898 O O . PHE A 1 251 ? -10.722 -8.220 12.487 1.00 90.19 251 PHE A O 1
ATOM 1905 N N . LEU A 1 252 ? -11.356 -6.126 12.977 1.00 89.50 252 LEU A N 1
ATOM 1906 C CA . LEU A 1 252 ? -10.498 -6.006 14.157 1.00 89.50 252 LEU A CA 1
ATOM 1907 C C . LEU A 1 252 ? -10.957 -6.915 15.292 1.00 89.50 252 LEU A C 1
ATOM 1909 O O . LEU A 1 252 ? -10.119 -7.585 15.888 1.00 89.50 252 LEU A O 1
ATOM 1913 N N . ASN A 1 253 ? -12.261 -6.993 15.555 1.00 90.94 253 ASN A N 1
ATOM 1914 C CA . ASN A 1 253 ? -12.829 -7.889 16.558 1.00 90.94 253 ASN A CA 1
ATOM 1915 C C . ASN A 1 253 ? -12.510 -9.353 16.240 1.00 90.94 253 ASN A C 1
ATOM 1917 O O . ASN A 1 253 ? -12.121 -10.100 17.140 1.00 90.94 253 ASN A O 1
ATOM 1921 N N . GLY A 1 254 ? -12.569 -9.749 14.964 1.00 86.38 254 GLY A N 1
ATOM 1922 C CA . GLY A 1 254 ? -12.124 -11.071 14.523 1.00 86.38 254 GLY A CA 1
ATOM 1923 C C . GLY A 1 254 ? -10.650 -11.343 14.846 1.00 86.38 254 GLY A C 1
ATOM 1924 O O . GLY A 1 254 ? -10.308 -12.421 15.332 1.00 86.38 254 GLY A O 1
ATOM 1925 N N . ARG A 1 255 ? -9.766 -10.354 14.652 1.00 87.88 255 ARG A N 1
ATOM 1926 C CA . ARG A 1 255 ? -8.333 -10.483 14.976 1.00 87.88 255 ARG A CA 1
ATOM 1927 C C . ARG A 1 255 ? -8.037 -10.492 16.468 1.00 87.88 255 ARG A C 1
ATOM 1929 O O . ARG A 1 255 ? -7.232 -11.303 16.912 1.00 87.88 255 ARG A O 1
ATOM 1936 N N . VAL A 1 256 ? -8.676 -9.613 17.233 1.00 88.69 256 VAL A N 1
ATOM 1937 C CA . VAL A 1 256 ? -8.532 -9.558 18.694 1.00 88.69 256 VAL A CA 1
ATOM 1938 C C . VAL A 1 256 ? -9.004 -10.872 19.311 1.00 88.69 256 VAL A C 1
ATOM 1940 O O . VAL A 1 256 ? -8.320 -11.426 20.166 1.00 88.69 256 VAL A O 1
ATOM 1943 N N . SER A 1 257 ? -10.124 -11.419 18.832 1.00 85.88 257 SER A N 1
ATOM 1944 C CA . SER A 1 257 ? -10.649 -12.704 19.310 1.00 85.88 257 SER A CA 1
ATOM 1945 C C . SER A 1 257 ? -9.696 -13.865 19.018 1.00 85.88 257 SER A C 1
ATOM 1947 O O . SER A 1 257 ? -9.522 -14.727 19.869 1.00 85.88 257 SER A O 1
ATOM 1949 N N . ALA A 1 258 ? -9.032 -13.864 17.857 1.00 83.75 258 ALA A N 1
ATOM 1950 C CA . ALA A 1 258 ? -8.021 -14.867 17.515 1.00 83.75 258 ALA A CA 1
ATOM 1951 C C . ALA A 1 258 ? -6.694 -14.696 18.282 1.00 83.75 258 ALA A C 1
ATOM 1953 O O . ALA A 1 258 ? -5.939 -15.656 18.417 1.00 83.75 258 ALA A O 1
ATOM 1954 N N . ALA A 1 259 ? -6.387 -13.482 18.749 1.00 80.25 259 ALA A N 1
ATOM 1955 C CA . ALA A 1 259 ? -5.155 -13.162 19.470 1.00 80.25 259 ALA A CA 1
ATOM 1956 C C . ALA A 1 259 ? -5.261 -13.361 20.992 1.00 80.25 259 ALA A C 1
ATOM 1958 O O . ALA A 1 259 ? -4.232 -13.467 21.661 1.00 80.25 259 ALA A O 1
ATOM 1959 N N . LYS A 1 260 ? -6.476 -13.401 21.554 1.00 77.00 260 LYS A N 1
ATOM 1960 C CA . LYS A 1 260 ? -6.678 -13.709 22.973 1.00 77.00 260 LYS A CA 1
ATOM 1961 C C . LYS A 1 260 ? -6.338 -15.185 23.226 1.00 77.00 260 LYS A C 1
ATOM 1963 O O . LYS A 1 260 ? -6.888 -16.044 22.538 1.00 77.00 260 LYS A O 1
ATOM 1968 N N . PRO A 1 261 ? -5.461 -15.507 24.195 1.00 58.25 261 PRO A N 1
ATOM 1969 C CA . PRO A 1 261 ? -5.256 -16.891 24.595 1.00 58.25 261 PRO A CA 1
ATOM 1970 C C . PRO A 1 261 ? -6.585 -17.452 25.113 1.00 58.25 261 PRO A C 1
ATOM 1972 O O . PRO A 1 261 ? -7.227 -16.840 25.969 1.00 58.25 261 PRO A O 1
ATOM 1975 N N . THR A 1 262 ? -7.021 -18.584 24.559 1.00 52.50 262 THR A N 1
ATOM 1976 C CA . THR A 1 262 ? -8.120 -19.372 25.129 1.00 52.50 262 THR A CA 1
ATOM 1977 C C . THR A 1 262 ? -7.787 -19.697 26.588 1.00 52.50 262 THR A C 1
ATOM 1979 O O . THR A 1 262 ? -6.646 -20.098 26.837 1.00 52.50 262 THR A O 1
ATOM 1982 N N . PRO A 1 263 ? -8.726 -19.486 27.528 1.00 46.25 263 PRO A N 1
ATOM 1983 C CA . PRO A 1 263 ? -8.528 -19.827 28.934 1.00 46.25 263 PRO A CA 1
ATOM 1984 C C . PRO A 1 263 ? -8.327 -21.331 29.144 1.00 46.25 263 PRO A C 1
ATOM 1986 O O . PRO A 1 263 ? -8.860 -22.123 28.329 1.00 46.25 263 PRO A O 1
#

Organism: NCBI:txid2512212

Secondary structure (DSSP, 8-state):
---------HHHHHHHHHHHHHHHHHHHHHHIIIIIHHHHHHHHHHHHHHHH-TT-THHHHHHHHHHHHHHHHHHHHTTBGGGHHHHHHHHHHHHHHHHHHHHHHTT-HHHHHHHHHHHHHHHHHHHHHHHHHHHHHHSS--GGGGGSS-BEEEEPTTSTTEEEEE-SSEEEEEEPPSSPPTTHHHHTEEEEEGGGEEEEEEEEE-S-S----SS--SSPPPP--EEEEEEEETTEEEEEE-TTHHHHHHHHHHHHHHHSPP-

Sequence (263 aa):
MCLGFPVSSPEAADAAHAVARQHRRAQALVSVVYLGLPLAFLVVTVVIAVTRSPFDWPAVVFPTLLLALGWFLRRRQRYQVGRWTTVGAWFGGLAVLYVGFFSLVFDVRWLAAAILPAALVCAFLGALLGRAGQRALMVPLRPELAGTQYELVLPLRGVLLTTLEIGTSSVTVRARFFGNPPGGREAARRTYELSEVTGVFAASLSGSERLKFPIALPVKVVGSAGPALILQARGEDWVLPLGAADAVADFLNGRVSAAKPTP

Radius of gyration: 23.09 Å; chains: 1; bounding box: 53×62×62 Å

pLDDT: mean 82.91, std 11.22, range [30.62, 96.31]